Protein AF-A0A9W4PA49-F1 (afdb_monomer)

Structure (mmCIF, N/CA/C/O backbone):
data_AF-A0A9W4PA49-F1
#
_entry.id   AF-A0A9W4PA49-F1
#
loop_
_atom_site.group_PDB
_atom_site.id
_atom_site.type_symbol
_atom_site.label_atom_id
_atom_site.label_alt_id
_atom_site.label_comp_id
_atom_site.label_asym_id
_atom_site.label_entity_id
_atom_site.label_seq_id
_atom_site.pdbx_PDB_ins_code
_atom_site.Cartn_x
_atom_site.Cartn_y
_atom_site.Cartn_z
_atom_site.occupancy
_atom_site.B_iso_or_equiv
_atom_site.auth_seq_id
_atom_site.auth_comp_id
_atom_site.auth_asym_id
_atom_site.auth_atom_id
_atom_site.pdbx_PDB_model_num
ATOM 1 N N . MET A 1 1 ? 25.605 28.074 -8.871 1.00 44.09 1 MET A N 1
ATOM 2 C CA . MET A 1 1 ? 25.094 26.692 -8.753 1.00 44.09 1 MET A CA 1
ATOM 3 C C . MET A 1 1 ? 24.874 26.352 -7.282 1.00 44.09 1 MET A C 1
ATOM 5 O O . MET A 1 1 ? 25.859 26.112 -6.602 1.00 44.09 1 MET A O 1
ATOM 9 N N . PRO A 1 2 ? 23.628 26.338 -6.778 1.00 39.06 2 PRO A N 1
ATOM 10 C CA . PRO A 1 2 ? 23.307 25.872 -5.423 1.00 39.06 2 PRO A CA 1
ATOM 11 C C . PRO A 1 2 ? 22.966 24.370 -5.367 1.00 39.06 2 PRO A C 1
ATOM 13 O O . PRO A 1 2 ? 22.643 23.861 -4.303 1.00 39.06 2 PRO A O 1
ATOM 16 N N . PHE A 1 3 ? 23.014 23.652 -6.501 1.00 43.47 3 PHE A N 1
ATOM 17 C CA . PHE A 1 3 ? 22.445 22.304 -6.613 1.00 43.47 3 PHE A CA 1
ATOM 18 C C . PHE A 1 3 ? 23.311 21.143 -6.102 1.00 43.47 3 PHE A C 1
ATOM 20 O O . PHE A 1 3 ? 22.853 20.005 -6.070 1.00 43.47 3 PHE A O 1
ATOM 27 N N . GLN A 1 4 ? 24.545 21.417 -5.677 1.00 37.66 4 GLN A N 1
ATOM 28 C CA . GLN A 1 4 ? 25.493 20.396 -5.217 1.00 37.66 4 GLN A CA 1
ATOM 29 C C . GLN A 1 4 ? 25.480 20.151 -3.701 1.00 37.66 4 GLN A C 1
ATOM 31 O O . GLN A 1 4 ? 26.061 19.168 -3.259 1.00 37.66 4 GLN A O 1
ATOM 36 N N . ALA A 1 5 ? 24.771 20.965 -2.911 1.00 43.97 5 ALA A N 1
ATOM 37 C CA . ALA A 1 5 ? 24.612 20.761 -1.464 1.00 43.97 5 ALA A CA 1
ATOM 38 C C . ALA A 1 5 ? 23.421 19.838 -1.102 1.00 43.97 5 ALA A C 1
ATOM 40 O O . ALA A 1 5 ? 22.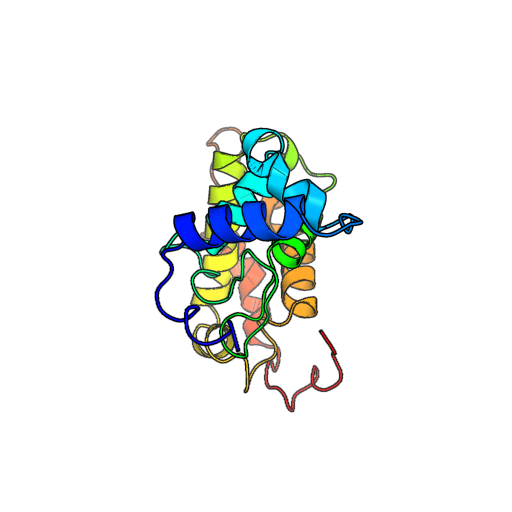971 19.823 0.035 1.00 43.97 5 ALA A O 1
ATOM 41 N N . PHE A 1 6 ? 22.882 19.092 -2.077 1.00 50.69 6 PHE A N 1
ATOM 42 C CA . PHE A 1 6 ? 21.615 18.345 -1.980 1.00 50.69 6 PHE A CA 1
ATOM 43 C C . PHE A 1 6 ? 21.761 16.829 -1.823 1.00 50.69 6 PHE A C 1
ATOM 45 O O . PHE A 1 6 ? 20.790 16.104 -2.015 1.00 50.69 6 PHE A O 1
ATOM 52 N N . HIS A 1 7 ? 22.960 16.334 -1.523 1.00 45.84 7 HIS A N 1
ATOM 53 C CA . HIS A 1 7 ? 23.216 14.893 -1.445 1.00 45.84 7 HIS A CA 1
ATOM 54 C C . HIS A 1 7 ? 23.308 14.326 -0.019 1.00 45.84 7 HIS A C 1
ATOM 56 O O . HIS A 1 7 ? 23.495 13.120 0.107 1.00 45.84 7 HIS A O 1
ATOM 62 N N . CYS A 1 8 ? 23.143 15.152 1.025 1.00 49.94 8 CYS A N 1
ATOM 63 C CA . CYS A 1 8 ? 23.338 14.734 2.423 1.00 49.94 8 CYS A CA 1
ATOM 64 C C . CYS A 1 8 ? 22.327 15.324 3.431 1.00 49.94 8 CYS A C 1
ATOM 66 O O . CYS A 1 8 ? 22.671 15.407 4.604 1.00 49.94 8 CYS A O 1
ATOM 68 N N . LEU A 1 9 ? 21.138 15.774 3.012 1.00 55.25 9 LEU A N 1
ATOM 69 C CA . LEU A 1 9 ? 20.119 16.197 3.986 1.00 55.25 9 LEU A CA 1
ATOM 70 C C . LEU A 1 9 ? 19.445 14.958 4.582 1.00 55.25 9 LEU A C 1
ATOM 72 O O . LEU A 1 9 ? 19.128 14.020 3.847 1.00 55.25 9 LEU A O 1
ATOM 76 N N . ASP A 1 10 ? 19.245 14.954 5.898 1.00 59.62 10 ASP A N 1
ATOM 77 C CA . ASP A 1 10 ? 18.384 13.957 6.535 1.00 59.62 10 ASP A CA 1
ATOM 78 C C . ASP A 1 10 ? 16.898 14.224 6.213 1.00 59.62 10 ASP A C 1
ATOM 80 O O . ASP A 1 10 ? 16.542 15.274 5.678 1.00 59.62 10 ASP A O 1
ATOM 84 N N . GLU A 1 11 ? 16.008 13.264 6.478 1.00 58.53 11 GLU A N 1
ATOM 85 C CA . GLU A 1 11 ? 14.592 13.390 6.096 1.00 58.53 11 GLU A CA 1
ATOM 86 C C . GLU A 1 11 ? 13.898 14.592 6.769 1.00 58.53 11 GLU A C 1
ATOM 88 O O . GLU A 1 11 ? 13.042 15.228 6.152 1.00 58.53 11 GLU A O 1
ATOM 93 N N . ASP A 1 12 ? 14.293 14.963 7.991 1.00 58.38 12 ASP A N 1
ATOM 94 C CA . ASP A 1 12 ? 13.733 16.105 8.723 1.00 58.38 12 ASP A CA 1
ATOM 95 C C . ASP A 1 12 ? 14.286 17.447 8.213 1.00 58.38 12 ASP A C 1
ATOM 97 O O . ASP A 1 12 ? 13.568 18.453 8.159 1.00 58.38 12 ASP A O 1
ATOM 101 N N . GLU A 1 13 ? 15.549 17.476 7.805 1.00 60.59 13 GLU A N 1
ATOM 102 C CA . GLU A 1 13 ? 16.214 18.586 7.138 1.00 60.59 13 GLU A CA 1
ATOM 103 C C . GLU A 1 13 ? 15.677 18.783 5.721 1.00 60.59 13 GLU A C 1
ATOM 105 O O . GLU A 1 13 ? 15.434 19.924 5.332 1.00 60.59 13 GLU A O 1
ATOM 110 N N . GLU A 1 14 ? 15.405 17.709 4.971 1.00 61.75 14 GLU A N 1
ATOM 111 C CA . GLU A 1 14 ? 14.729 17.770 3.669 1.00 61.75 14 GLU A CA 1
ATOM 112 C C . GLU A 1 14 ? 13.351 18.436 3.804 1.00 61.75 14 GLU A C 1
ATOM 114 O O . GLU A 1 14 ? 12.991 19.291 2.988 1.00 61.75 14 GLU A O 1
ATOM 119 N N . ILE A 1 15 ? 12.604 18.101 4.861 1.00 57.78 15 ILE A N 1
ATOM 120 C CA . ILE A 1 15 ? 11.288 18.681 5.160 1.00 57.78 15 ILE A CA 1
ATOM 121 C C . ILE A 1 15 ? 11.412 20.164 5.543 1.00 57.78 15 ILE A C 1
ATOM 123 O O . ILE A 1 15 ? 10.768 21.014 4.927 1.00 57.78 15 ILE A O 1
ATOM 127 N N . LYS A 1 16 ? 12.281 20.509 6.504 1.00 61.28 16 LYS A N 1
ATOM 128 C CA . LYS A 1 16 ? 12.495 21.908 6.931 1.00 61.28 16 LYS A CA 1
ATOM 129 C C . LYS A 1 16 ? 13.016 22.788 5.799 1.00 61.28 16 LYS A C 1
ATOM 131 O O . LYS A 1 16 ? 12.634 23.950 5.669 1.00 61.28 16 LYS A O 1
ATOM 136 N N . PHE A 1 17 ? 13.907 22.256 4.974 1.00 62.19 17 PHE A N 1
ATOM 137 C CA . PHE A 1 17 ? 14.481 22.983 3.853 1.00 62.19 17 PHE A CA 1
ATOM 138 C C . PHE A 1 17 ? 13.435 23.256 2.768 1.00 62.19 17 PHE A C 1
ATOM 140 O O . PHE A 1 17 ? 13.384 24.359 2.214 1.00 62.19 17 PHE A O 1
ATOM 147 N N . PHE A 1 18 ? 12.544 22.295 2.517 1.00 55.91 18 PHE A N 1
ATOM 148 C CA . PHE A 1 18 ? 11.384 22.496 1.656 1.00 55.91 18 PHE A CA 1
ATOM 149 C C . PHE A 1 18 ? 10.457 23.601 2.190 1.00 55.91 18 PHE A C 1
ATOM 151 O O . PHE A 1 18 ? 10.020 24.454 1.414 1.00 55.91 18 PHE A O 1
ATOM 158 N N . ASP A 1 19 ? 10.226 23.661 3.503 1.00 52.06 19 ASP A N 1
ATOM 159 C CA . ASP A 1 19 ? 9.442 24.732 4.135 1.00 52.06 19 ASP A CA 1
ATOM 160 C C . ASP A 1 19 ? 10.096 26.120 3.965 1.00 52.06 19 ASP A C 1
ATOM 162 O O . ASP A 1 19 ? 9.419 27.107 3.653 1.00 52.06 19 ASP A O 1
ATOM 166 N N . ILE A 1 20 ? 11.424 26.210 4.100 1.00 56.47 20 ILE A N 1
ATOM 167 C CA . ILE A 1 20 ? 12.189 27.464 3.959 1.00 56.47 20 ILE A CA 1
ATOM 168 C C . ILE A 1 20 ? 12.202 27.977 2.511 1.00 56.47 20 ILE A C 1
ATOM 170 O O . ILE A 1 20 ? 12.106 29.186 2.282 1.00 56.47 20 ILE A O 1
ATOM 174 N N . ILE A 1 21 ? 12.324 27.089 1.519 1.00 53.81 21 ILE A N 1
ATOM 175 C CA . ILE A 1 21 ? 12.297 27.484 0.101 1.00 53.81 21 ILE A CA 1
ATOM 176 C C . ILE A 1 21 ? 10.902 27.978 -0.297 1.00 53.81 21 ILE A C 1
ATOM 178 O O . ILE A 1 21 ? 10.773 29.004 -0.969 1.00 53.81 21 ILE A O 1
ATOM 182 N N . ASN A 1 22 ? 9.852 27.280 0.136 1.00 50.81 22 ASN A N 1
ATOM 183 C CA . ASN A 1 22 ? 8.489 27.529 -0.335 1.00 50.81 22 ASN A CA 1
ATOM 184 C C . ASN A 1 22 ? 7.775 28.684 0.380 1.00 50.81 22 ASN A C 1
ATOM 186 O O . ASN A 1 22 ? 6.824 29.235 -0.163 1.00 50.81 22 ASN A O 1
ATOM 190 N N . THR A 1 23 ? 8.243 29.109 1.555 1.00 51.62 23 THR A N 1
ATOM 191 C CA . THR A 1 23 ? 7.766 30.345 2.208 1.00 51.62 23 THR A CA 1
ATOM 192 C C . THR A 1 23 ? 8.277 31.618 1.525 1.00 51.62 23 THR A C 1
ATOM 194 O O . THR A 1 23 ? 7.683 32.682 1.695 1.00 51.62 23 THR A O 1
ATOM 197 N N . LYS A 1 24 ? 9.348 31.529 0.720 1.00 52.94 24 LYS A N 1
ATOM 198 C CA . LYS A 1 24 ? 9.954 32.671 0.010 1.00 52.94 24 LYS A CA 1
ATOM 199 C C . LYS A 1 24 ? 9.563 32.783 -1.470 1.00 52.94 24 LYS A C 1
ATOM 201 O O . LYS A 1 24 ? 9.767 33.844 -2.055 1.00 52.94 24 LYS A O 1
ATOM 206 N N . ALA A 1 25 ? 9.000 31.738 -2.078 1.00 47.44 25 ALA A N 1
ATOM 207 C CA . ALA A 1 25 ? 8.561 31.735 -3.476 1.00 47.44 25 ALA A CA 1
ATOM 208 C C . ALA A 1 25 ? 7.027 31.868 -3.573 1.00 47.44 25 ALA A C 1
ATOM 210 O O . ALA A 1 25 ? 6.290 31.123 -2.937 1.00 47.44 25 ALA A O 1
ATOM 211 N N . GLN A 1 26 ? 6.531 32.839 -4.346 1.00 44.03 26 GLN A N 1
ATOM 212 C CA . GLN A 1 26 ? 5.096 33.109 -4.509 1.00 44.03 26 GLN A CA 1
ATOM 213 C C . GLN A 1 26 ? 4.303 31.894 -5.030 1.00 44.03 26 GLN A C 1
ATOM 215 O O . GLN A 1 26 ? 4.705 31.254 -5.997 1.00 44.03 26 GLN A O 1
ATOM 220 N N . GLY A 1 27 ? 3.112 31.681 -4.453 1.00 47.06 27 GLY A N 1
ATOM 221 C CA . GLY A 1 27 ? 2.033 30.866 -5.026 1.00 47.06 27 GLY A CA 1
ATOM 222 C C . GLY A 1 27 ? 2.121 29.372 -4.712 1.00 47.06 27 GLY A C 1
ATOM 223 O O . GLY A 1 27 ? 2.601 28.579 -5.515 1.00 47.06 27 GLY A O 1
ATOM 224 N N . ILE A 1 28 ? 1.593 28.967 -3.556 1.00 43.88 28 ILE A N 1
ATOM 225 C CA . ILE A 1 28 ? 1.502 27.558 -3.157 1.00 43.88 28 ILE A CA 1
ATOM 226 C C . ILE A 1 28 ? 0.536 26.817 -4.100 1.00 43.88 28 ILE A C 1
ATOM 228 O O . ILE A 1 28 ? -0.658 27.113 -4.137 1.00 43.88 28 ILE A O 1
ATOM 232 N N . GLY A 1 29 ? 1.031 25.814 -4.832 1.00 46.34 29 GLY A N 1
ATOM 233 C CA . GLY A 1 29 ? 0.177 24.850 -5.532 1.00 46.34 29 GLY A CA 1
ATOM 234 C C . GLY A 1 29 ? -0.643 24.023 -4.533 1.00 46.34 29 GLY A C 1
ATOM 235 O O . GLY A 1 29 ? -0.144 23.631 -3.481 1.00 46.34 29 GLY A O 1
ATOM 236 N N . THR A 1 30 ? -1.907 23.734 -4.838 1.00 47.84 30 THR A N 1
ATOM 237 C CA . THR A 1 30 ? -2.875 23.106 -3.912 1.00 47.84 30 THR A CA 1
ATOM 238 C C . THR A 1 30 ? -2.406 21.787 -3.279 1.00 47.84 30 THR A C 1
ATOM 240 O O . THR A 1 30 ? -2.757 21.519 -2.130 1.00 47.84 30 THR A O 1
ATOM 243 N N . SER A 1 31 ? -1.557 21.005 -3.955 1.00 45.84 31 SER A N 1
ATOM 244 C CA . SER A 1 31 ? -0.914 19.800 -3.404 1.00 45.84 31 SER A CA 1
ATOM 245 C C . SER A 1 31 ? 0.092 20.110 -2.288 1.00 45.84 31 SER A C 1
ATOM 247 O O . SER A 1 31 ? 0.140 19.412 -1.282 1.00 45.84 31 SER A O 1
ATOM 249 N N . LEU A 1 32 ? 0.853 21.197 -2.432 1.00 49.28 32 LEU A N 1
ATOM 250 C CA . LEU A 1 32 ? 1.904 21.646 -1.511 1.00 49.28 32 LEU A CA 1
ATOM 251 C C . LEU A 1 32 ? 1.322 22.128 -0.168 1.00 49.28 32 LEU A C 1
ATOM 253 O O . LEU A 1 32 ? 1.878 21.864 0.893 1.00 49.28 32 LEU A O 1
ATOM 257 N N . SER A 1 33 ? 0.159 22.792 -0.213 1.00 49.06 33 SER A N 1
ATOM 258 C CA . SER A 1 33 ? -0.516 23.353 0.971 1.00 49.06 33 SER A CA 1
ATOM 259 C C . SER A 1 33 ? -1.015 22.300 1.969 1.00 49.06 33 SER A C 1
ATOM 261 O O . SER A 1 33 ? -1.187 22.601 3.150 1.00 49.06 33 SER A O 1
ATOM 263 N N . ARG A 1 34 ? -1.258 21.063 1.510 1.00 50.97 34 ARG A N 1
ATOM 264 C CA . ARG A 1 34 ? -1.748 19.966 2.360 1.00 50.97 34 ARG A CA 1
ATOM 265 C C . ARG A 1 34 ? -0.630 19.323 3.178 1.00 50.97 34 ARG A C 1
ATOM 267 O O . ARG A 1 34 ? -0.882 18.898 4.299 1.00 50.97 34 ARG A O 1
ATOM 274 N N . PHE A 1 35 ? 0.607 19.330 2.682 1.00 54.06 35 PHE A N 1
ATOM 275 C CA . PHE A 1 35 ? 1.751 18.759 3.406 1.00 54.06 35 PHE A CA 1
ATOM 276 C C . PHE A 1 35 ? 2.164 19.599 4.617 1.00 54.06 35 PHE A C 1
ATOM 278 O O . PHE A 1 35 ? 2.469 19.039 5.668 1.00 54.06 35 PHE A O 1
ATOM 285 N N . LEU A 1 36 ? 2.000 20.923 4.531 1.00 51.03 36 LEU A N 1
ATOM 286 C CA . LEU A 1 36 ? 2.124 21.852 5.665 1.00 51.03 36 LEU A CA 1
ATOM 287 C C . LEU A 1 36 ? 1.091 21.591 6.780 1.00 51.03 36 LEU A C 1
ATOM 289 O O . LEU A 1 36 ? 1.221 22.103 7.886 1.00 51.03 36 LEU A O 1
ATOM 293 N N . LYS A 1 37 ? 0.054 20.792 6.500 1.00 55.78 37 LYS A N 1
ATOM 294 C CA . LYS A 1 37 ? -1.051 20.466 7.407 1.00 55.78 37 LYS A CA 1
ATOM 295 C C . LYS A 1 37 ? -1.000 19.036 7.947 1.00 55.78 37 LYS A C 1
ATOM 297 O O . LYS A 1 37 ? -1.993 18.601 8.527 1.00 55.78 37 LYS A O 1
ATOM 302 N N . ARG A 1 38 ? 0.117 18.305 7.812 1.00 59.44 38 ARG A N 1
ATOM 303 C CA . ARG A 1 38 ? 0.240 16.889 8.237 1.00 59.44 38 ARG A CA 1
ATOM 304 C C . ARG A 1 38 ? -0.134 16.622 9.699 1.00 59.44 38 ARG A C 1
ATOM 306 O O . ARG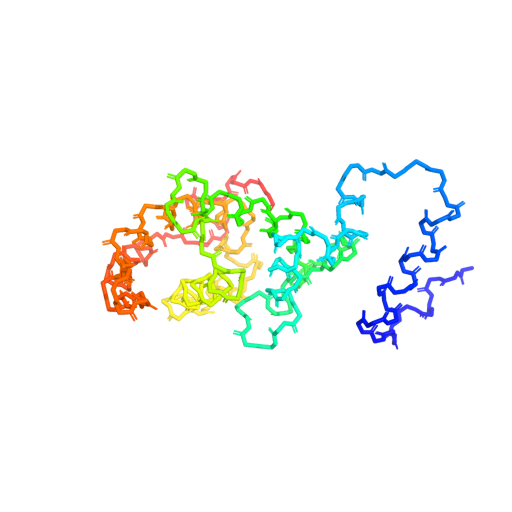 A 1 38 ? -0.574 15.527 10.019 1.00 59.44 38 ARG A O 1
ATOM 313 N N . GLU A 1 39 ? 0.022 17.609 10.576 1.00 60.47 39 GLU A N 1
ATOM 314 C CA . GLU A 1 39 ? -0.389 17.490 11.981 1.00 60.47 39 GLU A CA 1
ATOM 315 C C . GLU A 1 39 ? -1.899 17.681 12.178 1.00 60.47 39 GLU A C 1
ATOM 317 O O . GLU A 1 39 ? -2.467 17.187 13.146 1.00 60.47 39 GLU A O 1
ATOM 322 N N . SER A 1 40 ? -2.561 18.352 11.234 1.00 67.94 40 SER A N 1
ATOM 323 C CA . SER A 1 40 ? -3.996 18.654 11.270 1.00 67.94 40 SER A CA 1
ATOM 324 C C . SER A 1 40 ? -4.862 17.741 10.391 1.00 67.94 40 SER A C 1
ATOM 326 O O . SER A 1 40 ? -6.075 17.718 10.571 1.00 67.94 40 SER A O 1
ATOM 328 N N . ASP A 1 41 ? -4.271 16.994 9.450 1.00 84.75 41 ASP A N 1
ATOM 329 C CA . ASP A 1 41 ? -4.985 16.083 8.547 1.00 84.75 41 ASP A CA 1
ATOM 330 C C . ASP A 1 41 ? -4.490 14.637 8.684 1.00 84.75 41 ASP A C 1
ATOM 332 O O . ASP A 1 41 ? -3.353 14.304 8.340 1.00 84.75 41 ASP A O 1
ATOM 336 N N . ASN A 1 42 ? -5.388 13.759 9.137 1.00 89.81 42 ASN A N 1
ATOM 337 C CA . ASN A 1 42 ? -5.095 12.351 9.392 1.00 89.81 42 ASN A CA 1
ATOM 338 C C . ASN A 1 42 ? -4.603 11.615 8.139 1.00 89.81 42 ASN A C 1
ATOM 340 O O . ASN A 1 42 ? -3.689 10.799 8.238 1.00 89.81 42 ASN A O 1
ATOM 344 N N . LEU A 1 43 ? -5.169 11.899 6.961 1.00 89.94 43 LEU A N 1
ATOM 345 C CA . LEU A 1 43 ? -4.758 11.237 5.720 1.00 89.94 43 LEU A CA 1
ATOM 346 C C . LEU A 1 43 ? -3.357 11.662 5.280 1.00 89.94 43 LEU A C 1
ATOM 348 O O . LEU A 1 43 ? -2.561 10.815 4.880 1.00 89.94 43 LEU A O 1
ATOM 352 N N . SER A 1 44 ? -3.031 12.949 5.399 1.00 88.00 44 SER A N 1
ATOM 353 C CA . SER A 1 44 ? -1.675 13.450 5.151 1.00 88.00 44 SER A CA 1
ATOM 354 C C . SER A 1 44 ? -0.654 12.837 6.114 1.00 88.00 44 SER A C 1
ATOM 356 O O . SER A 1 44 ? 0.452 12.487 5.693 1.00 88.00 44 SER A O 1
ATOM 358 N N . TRP A 1 45 ? -1.029 12.632 7.38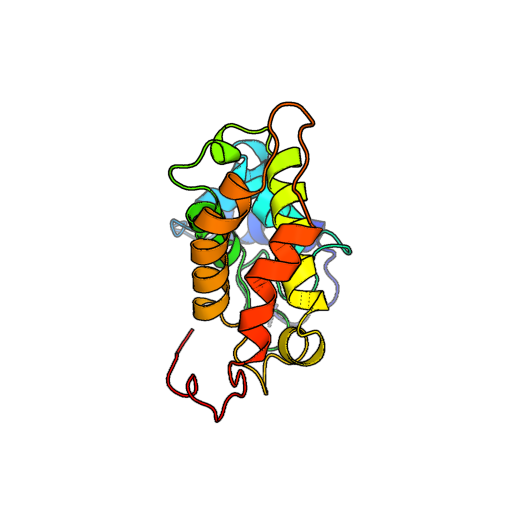2 1.00 90.88 45 TRP A N 1
ATOM 359 C CA . TRP A 1 45 ? -0.185 11.923 8.344 1.00 90.88 45 TRP A CA 1
ATOM 360 C C . TRP A 1 45 ? 0.058 10.467 7.924 1.00 90.88 45 TRP A C 1
ATOM 362 O O . TRP A 1 45 ? 1.212 10.054 7.815 1.00 90.88 45 TRP A O 1
ATOM 372 N N . ILE A 1 46 ? -1.000 9.711 7.602 1.00 94.25 46 ILE A N 1
ATOM 373 C CA . ILE A 1 46 ? -0.889 8.310 7.150 1.00 94.25 46 ILE A CA 1
ATOM 374 C C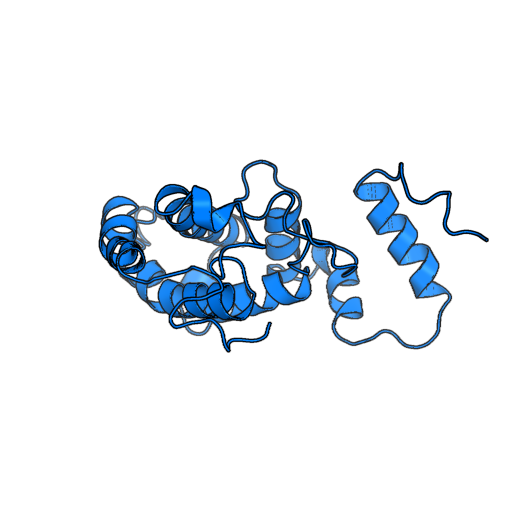 . ILE A 1 46 ? -0.025 8.219 5.888 1.00 94.25 46 ILE A C 1
ATOM 376 O O . ILE A 1 46 ? 0.865 7.376 5.808 1.00 94.25 46 ILE A O 1
ATOM 380 N N . ALA A 1 47 ? -0.252 9.105 4.914 1.00 92.00 47 ALA A N 1
ATOM 381 C CA . ALA A 1 47 ? 0.517 9.137 3.677 1.00 92.00 47 ALA A CA 1
ATOM 382 C C . ALA A 1 47 ? 2.014 9.353 3.938 1.00 92.00 47 ALA A C 1
ATOM 384 O O . ALA A 1 47 ? 2.849 8.723 3.293 1.00 92.00 47 ALA A O 1
ATOM 385 N N . THR A 1 48 ? 2.343 10.213 4.906 1.00 89.69 48 THR A N 1
ATOM 386 C CA . THR A 1 48 ? 3.728 10.477 5.310 1.00 89.69 48 THR A CA 1
ATOM 387 C C . THR A 1 48 ? 4.346 9.228 5.929 1.00 89.69 48 THR A C 1
ATOM 389 O O . THR A 1 48 ? 5.411 8.806 5.488 1.00 89.69 48 THR A O 1
ATOM 392 N N . GLN A 1 49 ? 3.650 8.588 6.877 1.00 92.94 49 GLN A N 1
ATOM 393 C CA . GLN A 1 49 ? 4.116 7.354 7.523 1.00 92.94 49 GLN A CA 1
ATOM 394 C C . GLN A 1 49 ? 4.375 6.234 6.511 1.00 92.94 49 GLN A C 1
ATOM 396 O O . GLN A 1 49 ? 5.400 5.568 6.579 1.00 92.94 49 GLN A O 1
ATOM 401 N N . LEU A 1 50 ? 3.509 6.079 5.506 1.00 94.06 50 LEU A N 1
ATOM 402 C CA . LEU A 1 50 ? 3.718 5.102 4.437 1.00 94.06 50 LEU A CA 1
ATOM 403 C C . LEU A 1 50 ? 4.984 5.363 3.607 1.00 94.06 50 LEU A C 1
ATOM 405 O O . LEU A 1 50 ? 5.481 4.430 2.989 1.00 94.06 50 LEU A O 1
ATOM 409 N N . ILE A 1 51 ? 5.506 6.587 3.543 1.00 90.62 51 ILE A N 1
ATOM 410 C CA . ILE A 1 51 ? 6.741 6.877 2.802 1.00 90.62 51 ILE A CA 1
ATOM 411 C C . ILE A 1 51 ? 7.984 6.684 3.677 1.00 90.62 51 ILE A C 1
ATOM 413 O O . ILE A 1 51 ? 8.985 6.181 3.166 1.00 90.62 51 ILE A O 1
ATOM 417 N N . ILE A 1 52 ? 7.919 7.069 4.956 1.00 87.38 52 ILE A N 1
ATOM 418 C CA . ILE A 1 52 ? 9.094 7.128 5.843 1.00 87.38 52 ILE A CA 1
ATOM 419 C C . ILE A 1 52 ? 9.310 5.864 6.687 1.00 87.38 52 ILE A C 1
ATOM 421 O O . ILE A 1 52 ? 10.432 5.608 7.104 1.00 87.38 52 ILE A O 1
ATOM 425 N N . ASP A 1 53 ? 8.273 5.062 6.955 1.00 89.81 53 ASP A N 1
ATOM 426 C CA . ASP A 1 53 ? 8.408 3.851 7.778 1.00 89.81 53 ASP A CA 1
ATOM 427 C C . ASP A 1 53 ? 9.182 2.763 7.012 1.00 89.81 53 ASP A C 1
ATOM 429 O O . ASP A 1 53 ? 8.689 2.314 5.973 1.00 89.81 53 ASP A O 1
ATOM 433 N N . PRO A 1 54 ? 10.328 2.265 7.523 1.00 89.56 54 PRO A N 1
ATOM 434 C CA . PRO A 1 54 ? 11.097 1.187 6.900 1.00 89.56 54 PRO A CA 1
ATOM 435 C C . PRO A 1 54 ? 10.316 -0.101 6.624 1.00 89.56 54 PRO A C 1
ATOM 437 O O . PRO A 1 54 ? 10.657 -0.857 5.712 1.00 89.56 54 PRO A O 1
ATOM 440 N N . ASN A 1 55 ? 9.255 -0.357 7.393 1.00 89.25 55 ASN A N 1
ATOM 441 C CA . ASN A 1 55 ? 8.393 -1.527 7.233 1.00 89.25 55 ASN A CA 1
ATOM 442 C C . ASN A 1 55 ? 7.315 -1.332 6.157 1.00 89.25 55 ASN A C 1
ATOM 444 O O . ASN A 1 55 ? 6.589 -2.272 5.813 1.00 89.25 55 ASN A O 1
ATOM 448 N N . SER A 1 56 ? 7.189 -0.120 5.617 1.00 94.19 56 SER A N 1
ATOM 449 C CA . SER A 1 56 ? 6.244 0.170 4.553 1.00 94.19 56 SER A CA 1
ATOM 450 C C . SER A 1 56 ? 6.691 -0.448 3.228 1.00 94.19 56 SER A C 1
ATOM 452 O O . SER A 1 56 ? 7.852 -0.322 2.828 1.00 94.19 56 SER A O 1
ATOM 454 N N . PRO A 1 57 ? 5.770 -1.037 2.443 1.00 94.00 57 PRO A N 1
ATOM 455 C CA . PRO A 1 57 ? 6.084 -1.494 1.093 1.00 94.00 57 PRO A CA 1
ATOM 456 C C . PRO A 1 57 ? 6.413 -0.332 0.135 1.00 94.00 57 PRO A C 1
ATOM 458 O O . PRO A 1 57 ? 6.912 -0.575 -0.967 1.00 94.00 57 PRO A O 1
ATOM 461 N N . LEU A 1 58 ? 6.152 0.915 0.546 1.00 93.12 58 LEU A N 1
ATOM 462 C CA . LEU A 1 58 ? 6.469 2.139 -0.194 1.00 93.12 58 LEU A CA 1
ATOM 463 C C . LEU A 1 58 ? 7.747 2.839 0.297 1.00 93.12 58 LEU A C 1
ATOM 465 O O . LEU A 1 58 ? 8.174 3.808 -0.341 1.00 93.12 58 LEU A O 1
ATOM 469 N N . TYR A 1 59 ? 8.383 2.329 1.360 1.00 89.31 59 TYR A N 1
ATOM 470 C CA . TYR A 1 59 ? 9.693 2.791 1.812 1.00 89.31 59 TYR A CA 1
ATOM 471 C C . TYR A 1 59 ? 10.695 2.698 0.656 1.00 89.31 59 TYR A C 1
ATOM 473 O O . TYR A 1 59 ? 10.773 1.676 -0.029 1.00 89.31 59 TYR A O 1
ATOM 481 N N . ASN A 1 60 ? 11.412 3.787 0.381 1.00 86.06 60 ASN A N 1
ATOM 482 C CA . ASN A 1 60 ? 12.314 3.972 -0.771 1.00 86.06 60 ASN A CA 1
ATOM 483 C C . ASN A 1 60 ? 11.676 4.087 -2.168 1.00 86.06 60 ASN A C 1
ATOM 485 O O . ASN A 1 60 ? 12.401 4.326 -3.130 1.00 86.06 60 ASN A O 1
ATOM 489 N N . LYS A 1 61 ? 10.348 3.990 -2.303 1.00 89.00 61 LYS A N 1
ATOM 490 C CA . LYS A 1 61 ? 9.623 4.283 -3.561 1.00 89.00 61 LYS A CA 1
ATOM 491 C C . LYS A 1 61 ? 8.924 5.643 -3.532 1.00 89.00 61 LYS A C 1
ATOM 493 O O . LYS A 1 61 ? 8.610 6.212 -4.581 1.00 89.00 61 LYS A O 1
ATOM 498 N N . GLY A 1 62 ? 8.678 6.152 -2.327 1.00 84.50 62 GLY A N 1
ATOM 499 C CA . GLY A 1 62 ? 8.057 7.441 -2.063 1.00 84.50 62 GLY A CA 1
ATOM 500 C C . GLY A 1 62 ? 9.022 8.632 -2.120 1.00 84.50 62 GLY A C 1
ATOM 501 O O . GLY A 1 62 ? 10.205 8.512 -1.811 1.00 84.50 62 GLY A O 1
ATOM 502 N N . THR A 1 63 ? 8.503 9.808 -2.467 1.00 80.31 63 THR A N 1
ATOM 503 C CA . THR A 1 63 ? 9.156 11.111 -2.273 1.00 80.31 63 THR A CA 1
ATOM 504 C C . THR A 1 63 ? 8.210 12.070 -1.552 1.00 80.31 63 THR A C 1
ATOM 506 O O . THR A 1 63 ? 7.047 12.223 -1.944 1.00 80.31 63 THR A O 1
ATOM 509 N N . LEU A 1 64 ? 8.721 12.736 -0.513 1.00 72.62 64 LEU A N 1
ATOM 510 C CA . LEU A 1 64 ? 7.977 13.728 0.268 1.00 72.62 64 LEU A CA 1
ATOM 511 C C . LEU A 1 64 ? 7.840 15.062 -0.483 1.00 72.62 64 LEU A C 1
ATOM 513 O O . LEU A 1 64 ? 6.763 15.647 -0.514 1.00 72.62 64 LEU A O 1
ATOM 517 N N . ILE A 1 65 ? 8.899 15.497 -1.170 1.00 66.69 65 ILE A N 1
ATOM 518 C CA . ILE A 1 65 ? 8.973 16.802 -1.856 1.00 66.69 65 ILE A CA 1
ATOM 519 C C . ILE A 1 65 ? 8.489 16.768 -3.316 1.00 66.69 65 ILE A C 1
ATOM 521 O O . ILE A 1 65 ? 8.561 17.763 -4.034 1.00 66.69 65 ILE A O 1
ATOM 525 N N . GLY A 1 66 ? 8.038 15.605 -3.798 1.00 65.06 66 GLY A N 1
ATOM 526 C CA . GLY A 1 66 ? 7.512 15.437 -5.157 1.00 65.06 66 GLY A CA 1
ATOM 527 C C . GLY A 1 66 ? 8.570 15.306 -6.260 1.00 65.06 66 GLY A C 1
ATOM 528 O O . GLY A 1 66 ? 8.205 15.104 -7.421 1.00 65.06 66 GLY A O 1
ATOM 529 N N . LYS A 1 67 ? 9.870 15.362 -5.934 1.00 71.81 67 LYS A N 1
ATOM 530 C CA . LYS A 1 67 ? 10.955 15.126 -6.900 1.00 71.81 67 LYS A CA 1
ATOM 531 C C . LYS A 1 67 ? 11.019 13.639 -7.245 1.00 71.81 67 LYS A C 1
ATOM 533 O O . LYS A 1 67 ? 11.600 12.844 -6.508 1.00 71.81 67 LYS A O 1
ATOM 538 N N . ARG A 1 68 ? 10.417 13.271 -8.378 1.00 73.00 68 ARG A N 1
ATOM 539 C CA . ARG A 1 68 ? 10.402 11.887 -8.865 1.00 73.00 68 ARG A CA 1
ATOM 540 C C . ARG A 1 68 ? 11.781 11.499 -9.400 1.00 73.00 68 ARG A C 1
ATOM 542 O O . ARG A 1 68 ? 12.341 12.192 -10.248 1.00 73.00 68 ARG A O 1
ATOM 549 N N . THR A 1 69 ? 12.300 10.366 -8.947 1.00 76.69 69 THR A N 1
ATOM 550 C CA . THR A 1 69 ? 13.425 9.667 -9.586 1.00 76.69 69 THR A CA 1
ATOM 551 C C . THR A 1 69 ? 12.947 8.311 -10.102 1.00 76.69 69 THR A C 1
ATOM 553 O O . THR A 1 69 ? 11.792 7.936 -9.903 1.00 76.69 69 THR A O 1
ATOM 556 N N . LYS A 1 70 ? 13.819 7.565 -10.793 1.00 72.62 70 LYS A N 1
ATOM 557 C CA . LYS A 1 70 ? 13.497 6.192 -11.224 1.00 72.62 70 LYS A CA 1
ATOM 558 C C . LYS A 1 70 ? 13.253 5.245 -10.041 1.00 72.62 70 LYS A C 1
ATOM 560 O O . LYS A 1 70 ? 12.576 4.244 -10.220 1.00 72.62 70 LYS A O 1
ATOM 565 N N . GLU A 1 71 ? 13.825 5.555 -8.882 1.00 78.81 71 GLU A N 1
ATOM 566 C CA . GLU A 1 71 ? 13.709 4.764 -7.652 1.00 78.81 71 GLU A CA 1
ATOM 567 C C . GLU A 1 71 ? 12.574 5.287 -6.765 1.00 78.81 71 GLU A C 1
ATOM 569 O O . GLU A 1 71 ? 11.758 4.504 -6.292 1.00 78.81 71 GLU A O 1
ATOM 5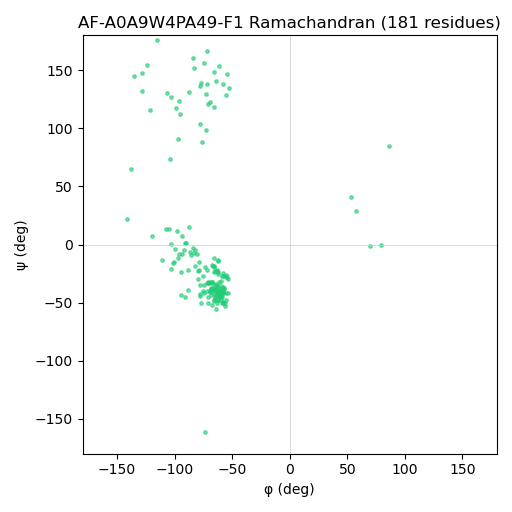74 N N . LYS A 1 72 ? 12.476 6.616 -6.617 1.00 83.19 72 LYS A N 1
ATOM 575 C CA . LYS A 1 72 ? 11.441 7.315 -5.846 1.00 83.19 72 LYS A CA 1
ATOM 576 C C . LYS A 1 72 ? 10.411 7.949 -6.783 1.00 83.19 72 LYS A C 1
ATOM 578 O O . LYS A 1 72 ? 10.425 9.159 -7.013 1.00 83.19 72 LYS A O 1
ATOM 583 N N . HIS A 1 73 ? 9.546 7.141 -7.391 1.00 86.69 73 HIS A N 1
ATOM 584 C CA . HIS A 1 73 ? 8.577 7.588 -8.405 1.00 86.69 73 HIS A CA 1
ATOM 585 C C . HIS A 1 73 ? 7.176 7.883 -7.854 1.00 86.69 73 HIS A C 1
ATOM 587 O O . HIS A 1 73 ? 6.343 8.414 -8.596 1.00 86.69 73 HIS A O 1
ATOM 593 N N . ILE A 1 74 ? 6.895 7.561 -6.591 1.00 89.62 74 ILE A N 1
ATOM 594 C CA . ILE A 1 74 ? 5.588 7.756 -5.952 1.00 89.62 74 ILE A CA 1
ATOM 595 C C . ILE A 1 74 ? 5.636 9.040 -5.125 1.00 89.62 74 ILE A C 1
ATOM 597 O O . ILE A 1 74 ? 6.411 9.151 -4.187 1.00 89.62 74 ILE A O 1
ATOM 601 N N . THR A 1 75 ? 4.822 10.039 -5.453 1.00 87.81 75 THR A N 1
ATOM 602 C CA . THR A 1 75 ? 4.775 11.279 -4.664 1.00 87.81 75 THR A CA 1
ATOM 603 C C . THR A 1 75 ? 3.851 11.133 -3.459 1.00 87.81 75 THR A C 1
ATOM 605 O O . THR A 1 75 ? 2.943 10.305 -3.451 1.00 87.81 75 THR A O 1
ATOM 608 N N . LEU A 1 76 ? 4.002 11.990 -2.456 1.00 84.06 76 LEU A N 1
ATOM 609 C CA . LEU A 1 76 ? 3.078 12.020 -1.323 1.00 84.06 76 LEU A CA 1
ATOM 610 C C . LEU A 1 76 ? 1.620 12.320 -1.746 1.00 84.06 76 LEU A C 1
ATOM 612 O O . LEU A 1 76 ? 0.682 11.760 -1.184 1.00 84.06 76 LEU A O 1
ATOM 616 N N . GLN A 1 77 ? 1.415 13.100 -2.817 1.00 84.38 77 GLN A N 1
ATOM 617 C CA . GLN A 1 77 ? 0.087 13.329 -3.409 1.00 84.38 77 GLN A CA 1
ATOM 618 C C . GLN A 1 77 ? -0.505 12.045 -4.005 1.00 84.38 77 GLN A C 1
ATOM 620 O O . GLN A 1 77 ? -1.705 11.803 -3.883 1.00 84.38 77 GLN A O 1
ATOM 625 N N . ASN A 1 78 ? 0.330 11.216 -4.637 1.00 90.44 78 ASN A N 1
ATOM 626 C CA . ASN A 1 78 ? -0.082 9.911 -5.142 1.00 90.44 78 ASN A CA 1
ATOM 627 C C . ASN A 1 78 ? -0.556 9.014 -3.995 1.00 90.44 78 ASN A C 1
ATOM 629 O O . ASN A 1 78 ? -1.611 8.393 -4.106 1.00 90.44 78 ASN A O 1
ATOM 633 N N . VAL A 1 79 ? 0.198 8.998 -2.889 1.00 92.56 79 VAL A N 1
ATOM 634 C CA . VAL A 1 79 ? -0.147 8.224 -1.689 1.00 92.56 79 VAL A CA 1
ATOM 635 C C . VAL A 1 79 ? -1.463 8.687 -1.085 1.00 92.56 79 VAL A C 1
ATOM 637 O O . VAL A 1 79 ? -2.355 7.878 -0.846 1.00 92.56 79 VAL A O 1
ATOM 640 N N . TYR A 1 80 ? -1.623 9.997 -0.921 1.00 91.56 80 TYR A N 1
ATOM 641 C CA . TYR A 1 80 ? -2.867 10.592 -0.449 1.00 91.56 80 TYR A CA 1
ATOM 642 C C . TYR A 1 80 ? -4.066 10.189 -1.320 1.00 91.56 80 TYR A C 1
ATOM 644 O O . TYR A 1 80 ? -5.108 9.783 -0.808 1.00 91.56 80 TYR A O 1
ATOM 652 N N . ASN A 1 81 ? -3.921 10.282 -2.644 1.00 91.44 81 ASN A N 1
ATOM 653 C CA . ASN A 1 81 ? -5.005 9.981 -3.572 1.00 91.44 81 ASN A CA 1
ATOM 654 C C . ASN A 1 81 ? -5.414 8.508 -3.514 1.00 91.44 81 ASN A C 1
ATOM 656 O O . ASN A 1 81 ? -6.609 8.222 -3.455 1.00 91.44 81 ASN A O 1
ATOM 660 N N . PHE A 1 82 ? -4.459 7.572 -3.499 1.00 93.88 82 PHE A N 1
ATOM 661 C CA . PHE A 1 82 ? -4.832 6.163 -3.399 1.00 93.88 82 PHE A CA 1
ATOM 662 C C . PHE A 1 82 ? -5.388 5.834 -2.007 1.00 93.88 82 PHE A C 1
ATOM 664 O O . PHE A 1 82 ? -6.291 5.014 -1.913 1.00 93.88 82 PHE A O 1
ATOM 671 N N . LEU A 1 83 ? -4.919 6.474 -0.928 1.00 95.62 83 LEU A N 1
ATOM 672 C CA . LEU A 1 83 ? -5.508 6.305 0.407 1.00 95.62 83 LEU A CA 1
ATOM 673 C C . LEU A 1 83 ? -6.969 6.745 0.430 1.00 95.62 83 LEU A C 1
ATOM 675 O O . LEU A 1 83 ? -7.813 6.033 0.968 1.00 95.62 83 LEU A O 1
ATOM 679 N N . LEU A 1 84 ? -7.274 7.885 -0.195 1.00 95.38 84 LEU A N 1
ATOM 680 C CA . LEU A 1 84 ? -8.647 8.353 -0.349 1.00 95.38 84 LEU A CA 1
ATOM 681 C C . LEU A 1 84 ? -9.489 7.309 -1.092 1.00 95.38 84 LEU A C 1
ATOM 683 O O . LEU A 1 84 ? -10.543 6.923 -0.597 1.00 95.38 84 LEU A O 1
ATOM 687 N N . LEU A 1 85 ? -9.002 6.798 -2.228 1.00 97.31 85 LEU A N 1
ATOM 688 C CA . LEU A 1 85 ? -9.677 5.734 -2.984 1.00 97.31 85 LEU A CA 1
ATOM 689 C C . LEU A 1 85 ? -9.854 4.447 -2.166 1.00 97.31 85 LEU A C 1
ATOM 691 O O . LEU A 1 85 ? -10.866 3.771 -2.314 1.00 97.31 85 LEU A O 1
ATOM 695 N N . LEU A 1 86 ? -8.893 4.113 -1.303 1.00 97.19 86 LEU A N 1
ATOM 696 C CA . LEU A 1 86 ? -8.907 2.899 -0.491 1.00 97.19 86 LEU A CA 1
ATOM 697 C C . LEU A 1 86 ? -10.035 2.913 0.543 1.00 97.19 86 LEU A C 1
ATOM 699 O O . LEU A 1 86 ? -10.640 1.874 0.790 1.00 97.19 86 LEU A O 1
ATOM 703 N N . ILE A 1 87 ? -10.339 4.067 1.143 1.00 96.06 87 ILE A N 1
ATOM 704 C CA . ILE A 1 87 ? -11.269 4.145 2.283 1.00 96.06 87 ILE A CA 1
ATOM 705 C C . ILE A 1 87 ? -12.595 4.846 1.977 1.00 96.06 87 ILE A C 1
ATOM 707 O O . ILE A 1 87 ? -13.519 4.743 2.787 1.00 96.06 87 ILE A O 1
ATOM 711 N N . ILE A 1 88 ? -12.713 5.550 0.846 1.00 94.94 88 ILE A N 1
ATOM 712 C CA . ILE A 1 88 ? -13.912 6.330 0.506 1.00 94.94 88 ILE A CA 1
ATOM 713 C C . ILE A 1 88 ? -15.186 5.481 0.601 1.00 94.94 88 ILE A C 1
ATOM 715 O O . ILE A 1 88 ? -15.223 4.350 0.125 1.00 94.94 88 ILE A O 1
ATOM 719 N N . ASN A 1 89 ? -16.232 6.033 1.222 1.00 93.56 89 ASN A N 1
ATOM 720 C CA . ASN A 1 89 ? -17.536 5.385 1.418 1.00 93.56 89 ASN A CA 1
ATOM 721 C C . ASN A 1 89 ? -17.491 4.041 2.175 1.00 93.56 89 ASN A C 1
ATOM 723 O O . ASN A 1 89 ? -18.359 3.192 1.982 1.00 93.56 89 ASN A O 1
ATOM 727 N N . THR A 1 90 ? -16.508 3.840 3.060 1.00 94.12 90 THR A N 1
ATOM 728 C CA . THR A 1 90 ? -16.415 2.638 3.903 1.00 94.12 90 THR A CA 1
ATOM 729 C C . THR A 1 90 ? -16.346 2.993 5.383 1.00 94.12 90 THR A C 1
ATOM 731 O O . THR A 1 90 ? -15.797 4.024 5.764 1.00 94.12 90 THR A O 1
ATOM 734 N N . LYS A 1 91 ? -16.788 2.065 6.240 1.00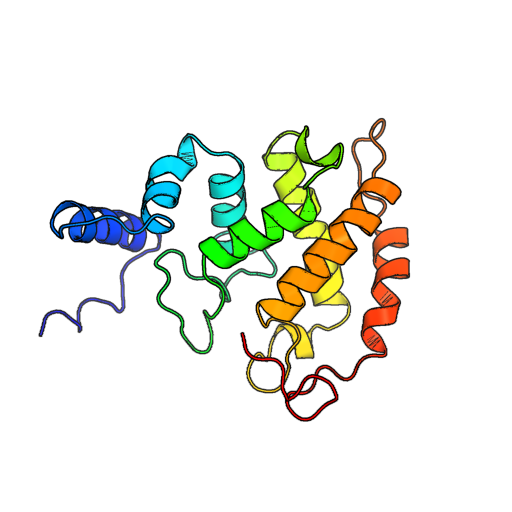 94.06 91 LYS A N 1
ATOM 735 C CA . LYS A 1 91 ? -16.606 2.155 7.701 1.00 94.06 91 LYS A CA 1
ATOM 736 C C . LYS A 1 91 ? -15.135 2.157 8.138 1.00 94.06 91 LYS A C 1
ATOM 738 O O . LYS A 1 91 ? -14.836 2.458 9.285 1.00 94.06 91 LYS A O 1
ATOM 743 N N . ILE A 1 92 ? -14.203 1.820 7.241 1.00 96.00 92 ILE A N 1
ATOM 744 C CA . ILE A 1 92 ? -12.763 1.896 7.520 1.00 96.00 92 ILE A CA 1
ATOM 745 C C . ILE A 1 92 ? -12.326 3.355 7.686 1.00 96.00 92 ILE A C 1
ATOM 747 O O . ILE A 1 92 ? -11.447 3.624 8.498 1.00 96.00 92 ILE A O 1
ATOM 751 N N . ALA A 1 93 ? -12.963 4.299 6.981 1.00 94.50 93 ALA A N 1
ATOM 752 C CA . ALA A 1 93 ? -12.649 5.724 7.088 1.00 94.50 93 ALA A CA 1
ATOM 753 C C . ALA A 1 93 ? -12.969 6.329 8.468 1.00 94.50 93 ALA A C 1
ATOM 755 O O . ALA A 1 93 ? -12.425 7.373 8.812 1.00 94.50 93 ALA A O 1
ATOM 756 N N . GLU A 1 94 ? -13.826 5.673 9.255 1.00 93.88 94 GLU A N 1
ATOM 757 C CA . GLU A 1 94 ? -14.206 6.090 10.611 1.00 93.88 94 GLU A CA 1
ATOM 758 C C . GLU A 1 94 ? -13.219 5.590 11.681 1.00 93.88 94 GLU A C 1
ATOM 760 O O . GLU A 1 94 ? -13.308 5.978 12.846 1.00 93.88 94 GLU A O 1
ATOM 765 N N . LEU A 1 95 ? -12.278 4.714 11.312 1.00 95.31 95 LEU A N 1
ATOM 766 C CA . LEU A 1 95 ? -11.297 4.171 12.245 1.00 95.31 95 LEU A CA 1
ATOM 767 C C . LEU A 1 95 ? -10.219 5.212 12.604 1.00 95.31 95 LEU A C 1
ATOM 769 O O . LEU A 1 95 ? -9.924 6.110 11.813 1.00 95.31 95 LEU A O 1
ATOM 773 N N . PRO A 1 96 ? -9.552 5.062 13.765 1.00 95.75 96 PRO A N 1
ATOM 774 C CA . PRO A 1 96 ? -8.383 5.868 14.102 1.00 95.75 96 PRO A CA 1
ATOM 775 C C . PRO A 1 96 ? -7.302 5.788 13.019 1.00 95.75 96 PRO A C 1
ATOM 777 O O . PRO A 1 96 ? -7.095 4.738 12.401 1.00 95.75 96 PRO A O 1
ATOM 780 N N . LYS A 1 97 ? -6.570 6.885 12.813 1.00 95.00 97 LYS A N 1
ATOM 781 C CA . LYS A 1 97 ? -5.568 7.007 11.741 1.00 95.00 97 LYS A CA 1
ATOM 782 C C . LYS A 1 97 ? -4.486 5.924 11.802 1.00 95.00 97 LYS A C 1
ATOM 784 O O . LYS A 1 97 ? -4.096 5.388 10.770 1.00 95.00 97 LYS A O 1
ATOM 789 N N . GLU A 1 98 ? -4.063 5.532 13.001 1.00 95.31 98 GLU A N 1
ATOM 790 C CA . GLU A 1 98 ? -3.088 4.465 13.246 1.00 95.31 98 GLU A CA 1
ATOM 791 C C . GLU A 1 98 ? -3.629 3.113 12.771 1.00 95.31 98 GLU A C 1
ATOM 793 O O . GLU A 1 98 ? -2.891 2.265 12.264 1.00 95.31 98 GLU A O 1
ATOM 798 N N . LYS A 1 99 ? -4.946 2.914 12.888 1.00 96.00 99 LYS A N 1
ATOM 799 C CA . LYS A 1 99 ? -5.596 1.691 12.435 1.00 96.00 99 LYS A CA 1
ATOM 800 C C . LYS A 1 99 ? -5.708 1.641 10.918 1.00 96.00 99 LYS A C 1
ATOM 802 O O . LYS A 1 99 ? -5.417 0.598 10.335 1.00 96.00 99 LYS A O 1
ATOM 807 N N . ILE A 1 100 ? -6.061 2.761 10.287 1.00 97.12 100 ILE A N 1
ATOM 808 C CA . ILE A 1 100 ? -6.069 2.893 8.823 1.00 97.12 100 ILE A CA 1
ATOM 809 C C . ILE A 1 100 ? -4.658 2.669 8.263 1.00 97.12 100 ILE A C 1
ATOM 811 O O . ILE A 1 100 ? -4.502 1.929 7.290 1.00 97.12 100 ILE A O 1
ATOM 815 N N . LEU A 1 101 ? -3.627 3.230 8.906 1.00 96.75 101 LEU A N 1
ATOM 816 C CA . LEU A 1 101 ? -2.227 2.989 8.554 1.00 96.75 101 LEU A CA 1
ATOM 817 C C . LEU A 1 101 ? -1.892 1.493 8.597 1.00 96.75 101 LEU A C 1
ATOM 819 O O . LEU A 1 101 ? -1.435 0.949 7.598 1.00 96.75 101 LEU A O 1
ATOM 823 N N . ASN A 1 102 ? -2.182 0.810 9.708 1.00 96.38 102 ASN A N 1
ATOM 824 C CA . ASN A 1 102 ? -1.887 -0.619 9.860 1.00 96.38 102 ASN A CA 1
ATOM 825 C C . ASN A 1 102 ? -2.624 -1.488 8.818 1.00 96.38 102 ASN A C 1
ATOM 827 O O . ASN A 1 102 ? -2.033 -2.371 8.197 1.00 96.38 102 ASN A O 1
ATOM 831 N N . ILE A 1 103 ? -3.905 -1.206 8.566 1.00 96.94 103 ILE A N 1
ATOM 832 C CA . ILE A 1 103 ? -4.686 -1.884 7.521 1.00 96.94 103 ILE A CA 1
ATOM 833 C C . ILE A 1 103 ? -4.044 -1.677 6.144 1.00 96.94 103 ILE A C 1
ATOM 835 O O . ILE A 1 103 ? -3.892 -2.636 5.387 1.00 96.94 103 ILE A O 1
ATOM 839 N N . THR A 1 104 ? -3.639 -0.444 5.836 1.00 97.06 104 THR A N 1
ATOM 840 C CA . THR A 1 104 ? -3.013 -0.099 4.553 1.00 97.06 104 THR A CA 1
ATOM 841 C C . THR A 1 104 ? -1.666 -0.800 4.387 1.00 97.06 104 THR A C 1
ATOM 843 O O . THR A 1 104 ? -1.423 -1.410 3.347 1.00 97.06 104 THR A O 1
ATOM 846 N N . LEU A 1 105 ? -0.821 -0.772 5.423 1.00 96.50 105 LEU A N 1
ATOM 847 C CA . LEU A 1 105 ? 0.457 -1.483 5.461 1.00 96.50 105 LEU A CA 1
ATOM 848 C C . LEU A 1 105 ? 0.255 -2.976 5.221 1.00 96.50 105 LEU A C 1
ATOM 850 O O . LEU A 1 105 ? 0.893 -3.545 4.343 1.00 96.50 105 LEU A O 1
ATOM 854 N N . THR A 1 106 ? -0.672 -3.594 5.956 1.00 95.69 106 THR A N 1
ATOM 855 C CA . THR A 1 106 ? -0.983 -5.022 5.825 1.00 95.69 106 THR A CA 1
ATOM 856 C C . THR A 1 106 ? -1.414 -5.353 4.398 1.00 95.69 106 THR A C 1
ATOM 858 O O . THR A 1 106 ? -0.859 -6.253 3.777 1.00 95.69 106 THR A O 1
ATOM 861 N N . TYR A 1 107 ? -2.362 -4.592 3.846 1.00 96.94 107 TYR A N 1
ATOM 862 C CA . TYR A 1 107 ? -2.905 -4.835 2.511 1.00 96.94 107 TYR A CA 1
ATOM 863 C C . TYR A 1 107 ? -1.848 -4.720 1.403 1.00 96.94 107 TYR A C 1
ATOM 865 O O . TYR A 1 107 ? -1.739 -5.610 0.561 1.00 96.94 107 TYR A O 1
ATOM 873 N N . PHE A 1 108 ? -1.038 -3.659 1.401 1.00 96.50 108 PHE A N 1
ATOM 874 C CA . PHE A 1 108 ? -0.006 -3.496 0.373 1.00 96.50 108 PHE A CA 1
ATOM 875 C C . PHE A 1 108 ? 1.204 -4.415 0.588 1.00 96.50 108 PHE A C 1
ATOM 877 O O . PHE A 1 108 ? 1.826 -4.818 -0.395 1.00 96.50 108 PHE A O 1
ATOM 884 N N . ASN A 1 109 ? 1.510 -4.816 1.828 1.00 95.75 109 ASN A N 1
ATOM 885 C CA . ASN A 1 109 ? 2.505 -5.859 2.075 1.00 95.75 109 ASN A CA 1
ATOM 886 C C . ASN A 1 109 ? 2.048 -7.211 1.518 1.00 95.75 109 ASN A C 1
ATOM 888 O O . ASN A 1 109 ? 2.855 -7.879 0.883 1.00 95.75 109 ASN A O 1
ATOM 892 N N . CYS A 1 110 ? 0.759 -7.563 1.609 1.00 95.19 110 CYS A N 1
ATOM 893 C CA . CYS A 1 110 ? 0.236 -8.753 0.928 1.00 95.19 110 CYS A CA 1
ATOM 894 C C . CYS A 1 110 ? 0.518 -8.721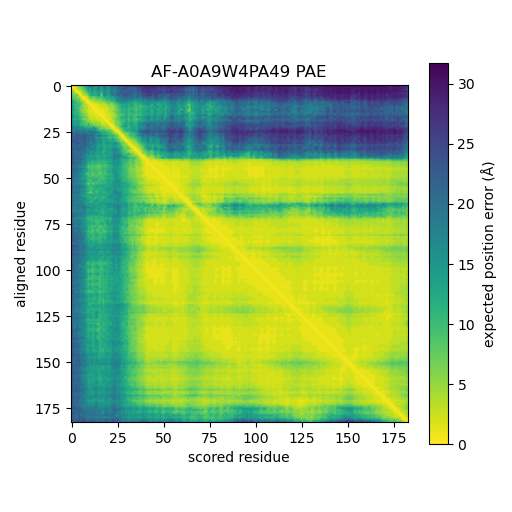 -0.586 1.00 95.19 110 CYS A C 1
ATOM 896 O O . CYS A 1 110 ? 0.929 -9.722 -1.163 1.00 95.19 110 CYS A O 1
ATOM 898 N N . ILE A 1 111 ? 0.349 -7.568 -1.244 1.00 95.75 111 ILE A N 1
ATOM 899 C CA . ILE A 1 111 ? 0.640 -7.427 -2.683 1.00 95.75 111 ILE A CA 1
ATOM 900 C C . ILE A 1 111 ? 2.137 -7.608 -2.955 1.00 95.75 111 ILE A C 1
ATOM 902 O O . ILE A 1 111 ? 2.511 -8.371 -3.846 1.00 95.75 111 ILE A O 1
ATOM 906 N N . LYS A 1 112 ? 2.989 -6.941 -2.168 1.00 95.62 112 LYS A N 1
ATOM 907 C CA . LYS A 1 112 ? 4.451 -7.062 -2.255 1.00 95.62 112 LYS A CA 1
ATOM 908 C C . LYS A 1 112 ? 4.920 -8.507 -2.053 1.00 95.62 112 LYS A C 1
ATOM 910 O O . LYS A 1 112 ? 5.804 -8.955 -2.769 1.00 95.62 112 LYS A O 1
ATOM 915 N N . GLU A 1 113 ? 4.334 -9.240 -1.111 1.00 95.00 113 GLU A N 1
ATOM 916 C CA . GLU A 1 113 ? 4.660 -10.647 -0.841 1.00 95.00 113 GLU A CA 1
ATOM 917 C C . GLU A 1 113 ? 4.184 -11.588 -1.954 1.00 95.00 113 GLU A C 1
ATOM 919 O O . GLU A 1 113 ? 4.837 -12.591 -2.243 1.00 95.00 113 GLU A O 1
ATOM 924 N N . LEU A 1 114 ? 3.059 -11.277 -2.606 1.00 95.38 114 LEU A N 1
ATOM 925 C CA . LEU A 1 114 ? 2.549 -12.068 -3.725 1.00 95.38 114 LEU A CA 1
ATOM 926 C C . LEU A 1 114 ? 3.390 -11.900 -4.999 1.00 95.38 114 LEU A C 1
ATOM 928 O O . LEU A 1 114 ? 3.489 -12.864 -5.758 1.00 95.38 114 LEU A O 1
ATOM 932 N N . LEU A 1 115 ? 3.956 -10.711 -5.229 1.00 96.00 115 LEU A N 1
ATOM 933 C CA . LEU A 1 115 ? 4.692 -10.329 -6.443 1.00 96.00 115 LEU A CA 1
ATOM 934 C C . LEU A 1 115 ? 5.970 -9.523 -6.103 1.00 96.00 115 LEU A C 1
ATOM 936 O O . LEU A 1 115 ? 6.061 -8.329 -6.410 1.00 96.00 115 LEU A O 1
ATOM 940 N N . PRO A 1 116 ? 6.962 -10.124 -5.417 1.00 95.69 116 PRO A N 1
ATOM 941 C CA . PRO A 1 116 ? 8.102 -9.385 -4.866 1.00 95.69 116 PRO A CA 1
ATOM 942 C C . PRO A 1 116 ? 9.054 -8.836 -5.935 1.00 95.69 116 PRO A C 1
ATOM 944 O O . PRO A 1 116 ? 9.650 -7.769 -5.741 1.00 95.69 116 PRO A O 1
ATOM 947 N N . VAL A 1 117 ? 9.192 -9.539 -7.063 1.00 94.88 117 VAL A N 1
ATOM 948 C CA . VAL A 1 117 ? 10.061 -9.131 -8.176 1.00 94.88 117 VAL A CA 1
ATOM 949 C C . VAL A 1 117 ? 9.448 -7.925 -8.882 1.00 94.88 117 VAL A C 1
ATOM 951 O O . VAL A 1 117 ? 10.089 -6.882 -9.020 1.00 94.88 117 VAL A O 1
ATOM 954 N N . GLU A 1 118 ? 8.172 -8.034 -9.234 1.00 95.06 118 GLU A N 1
ATOM 955 C CA . GLU A 1 118 ? 7.398 -7.018 -9.938 1.00 95.06 118 GLU A CA 1
ATOM 956 C C . GLU A 1 118 ? 7.170 -5.775 -9.074 1.00 95.06 118 GLU A C 1
ATOM 958 O O . GLU A 1 118 ? 7.132 -4.652 -9.580 1.00 95.06 118 GLU A O 1
ATOM 963 N N . TRP A 1 119 ? 7.060 -5.948 -7.753 1.00 95.00 119 TRP A N 1
ATOM 964 C CA . TRP A 1 119 ? 7.001 -4.830 -6.814 1.00 95.00 119 TRP A CA 1
ATOM 965 C C . TRP A 1 119 ? 8.307 -4.039 -6.792 1.00 95.00 119 TRP A C 1
ATOM 967 O O . TRP A 1 119 ? 8.306 -2.804 -6.716 1.00 95.00 119 TRP A O 1
ATOM 977 N N . SER A 1 120 ? 9.438 -4.740 -6.845 1.00 92.44 120 SER A N 1
ATOM 978 C CA . SER A 1 120 ? 10.760 -4.141 -6.684 1.00 92.44 120 SER A CA 1
ATOM 979 C C . SER A 1 120 ? 11.226 -3.419 -7.949 1.00 92.44 120 SER A C 1
ATOM 981 O O . SER A 1 120 ? 11.707 -2.289 -7.836 1.00 92.44 120 SER A O 1
ATOM 983 N N . ASP A 1 121 ? 11.018 -4.003 -9.132 1.00 91.44 121 ASP A N 1
ATOM 984 C CA . ASP A 1 121 ? 11.530 -3.481 -10.403 1.00 91.44 121 ASP A CA 1
ATOM 985 C C . ASP A 1 121 ? 10.495 -2.643 -11.178 1.00 91.44 121 ASP A C 1
ATOM 987 O O . ASP A 1 121 ? 9.751 -3.122 -12.032 1.00 91.44 121 ASP A O 1
ATOM 991 N N . TYR A 1 122 ? 10.509 -1.335 -10.912 1.00 88.94 122 TYR A N 1
ATOM 992 C CA . TYR A 1 122 ? 9.672 -0.347 -11.604 1.00 88.94 122 TYR A CA 1
ATOM 993 C C . TYR A 1 122 ? 9.991 -0.195 -13.105 1.00 88.94 122 TYR A C 1
ATOM 995 O O . TYR A 1 122 ? 9.159 0.289 -13.870 1.00 88.94 122 TYR A O 1
ATOM 1003 N N . LYS A 1 123 ? 11.202 -0.554 -13.555 1.00 87.69 123 LYS A N 1
ATOM 1004 C CA . LYS A 1 123 ? 11.585 -0.376 -14.965 1.00 87.69 123 LYS A CA 1
ATOM 1005 C C . LYS A 1 123 ? 10.963 -1.464 -15.824 1.00 87.69 123 LYS A C 1
ATOM 1007 O O . LYS A 1 123 ? 10.455 -1.163 -16.902 1.00 87.69 123 LYS A O 1
ATOM 1012 N N . GLN A 1 124 ? 11.028 -2.701 -15.342 1.00 91.62 124 GLN A N 1
ATOM 1013 C CA . GLN A 1 124 ? 10.558 -3.865 -16.082 1.00 91.62 124 GLN A CA 1
ATOM 1014 C C . GLN A 1 124 ? 9.080 -4.159 -15.848 1.00 91.62 124 GLN A C 1
ATOM 1016 O O . GLN A 1 124 ? 8.460 -4.765 -16.718 1.00 91.62 124 GLN A O 1
ATOM 1021 N N . TYR A 1 125 ? 8.495 -3.690 -14.739 1.00 93.38 125 TYR A N 1
ATOM 1022 C CA . TYR A 1 125 ? 7.117 -4.007 -14.373 1.00 93.38 125 TYR A CA 1
ATOM 1023 C C . TYR A 1 125 ? 6.266 -2.780 -14.059 1.00 93.38 125 TYR A C 1
ATOM 1025 O O . TYR A 1 125 ? 6.710 -1.775 -13.506 1.00 93.38 125 TYR A O 1
ATOM 1033 N N . ARG A 1 126 ? 4.975 -2.894 -14.376 1.00 91.81 126 ARG A N 1
ATOM 1034 C CA . ARG A 1 126 ? 3.970 -1.848 -14.180 1.00 91.81 126 ARG A CA 1
ATOM 1035 C C . ARG A 1 126 ? 3.332 -1.855 -12.794 1.00 91.81 126 ARG A C 1
ATOM 1037 O O . ARG A 1 126 ? 2.587 -0.930 -12.483 1.00 91.81 126 ARG A O 1
ATOM 1044 N N . LEU A 1 127 ? 3.626 -2.849 -11.954 1.00 93.69 127 LEU A N 1
ATOM 1045 C CA . LEU A 1 127 ? 2.917 -3.105 -10.694 1.00 93.69 127 LEU A CA 1
ATOM 1046 C C . LEU A 1 127 ? 2.850 -1.877 -9.770 1.00 93.69 127 LEU A C 1
ATOM 1048 O O . LEU A 1 127 ? 1.801 -1.580 -9.206 1.00 93.69 127 LEU A O 1
ATOM 1052 N N . THR A 1 128 ? 3.951 -1.128 -9.652 1.00 93.81 128 THR A N 1
ATOM 1053 C CA . THR A 1 128 ? 4.041 0.055 -8.774 1.00 93.81 128 THR A CA 1
ATOM 1054 C C . THR A 1 128 ? 3.827 1.386 -9.499 1.00 93.81 128 THR A C 1
ATOM 1056 O O . THR A 1 128 ? 4.066 2.447 -8.920 1.00 93.81 128 THR A O 1
ATOM 1059 N N . HIS A 1 129 ? 3.364 1.372 -10.754 1.00 92.06 129 HIS A N 1
ATOM 1060 C CA . HIS A 1 129 ? 2.902 2.594 -11.412 1.00 92.06 129 HIS A CA 1
ATOM 1061 C C . HIS A 1 129 ? 1.652 3.137 -10.719 1.00 92.06 129 HIS A C 1
ATOM 1063 O O . HIS A 1 129 ? 0.814 2.378 -10.234 1.00 92.06 129 HIS A O 1
ATOM 1069 N N . ILE A 1 130 ? 1.483 4.462 -10.726 1.00 91.06 130 ILE A N 1
ATOM 1070 C CA . ILE A 1 130 ? 0.390 5.117 -9.995 1.00 91.06 130 ILE A CA 1
ATOM 1071 C C . ILE A 1 130 ? -1.000 4.631 -10.423 1.00 91.06 130 ILE A C 1
ATOM 1073 O O . ILE A 1 130 ? -1.875 4.459 -9.583 1.00 91.06 130 ILE A O 1
ATOM 1077 N N . VAL A 1 131 ? -1.197 4.339 -11.710 1.00 91.50 131 VAL A N 1
ATOM 1078 C CA . VAL A 1 131 ? -2.469 3.795 -12.211 1.00 91.50 131 VAL A CA 1
ATOM 1079 C C . VAL A 1 131 ? -2.773 2.439 -11.567 1.00 91.50 131 VAL A C 1
ATOM 1081 O O . VAL A 1 131 ? -3.898 2.208 -11.130 1.00 91.50 131 VAL A O 1
ATOM 1084 N N . CYS A 1 132 ? -1.766 1.574 -11.436 1.00 93.88 132 CYS A N 1
ATOM 1085 C CA . CYS A 1 132 ? -1.904 0.259 -10.816 1.00 93.88 132 CYS A CA 1
ATOM 1086 C C . CYS A 1 132 ? -2.093 0.373 -9.298 1.00 93.88 132 CYS A C 1
ATOM 1088 O O . CYS A 1 132 ? -2.956 -0.296 -8.744 1.00 93.88 132 CYS A O 1
ATOM 1090 N N . LEU A 1 133 ? -1.371 1.277 -8.627 1.00 95.62 133 LEU A N 1
ATOM 1091 C CA . LEU A 1 133 ? -1.571 1.550 -7.198 1.00 95.62 133 LEU A CA 1
ATOM 1092 C C . LEU A 1 133 ? -2.983 2.077 -6.903 1.00 95.62 133 LEU A C 1
ATOM 1094 O O . LEU A 1 133 ? -3.611 1.636 -5.943 1.00 95.62 133 LEU A O 1
ATOM 1098 N N . ASN A 1 134 ? -3.520 2.952 -7.758 1.00 95.44 134 ASN A N 1
ATOM 1099 C CA . ASN A 1 134 ? -4.910 3.396 -7.667 1.00 95.44 134 ASN A CA 1
ATOM 1100 C C . ASN A 1 134 ? -5.887 2.237 -7.905 1.00 95.44 134 ASN A C 1
ATOM 1102 O O . ASN A 1 134 ? -6.865 2.110 -7.173 1.00 95.44 134 ASN A O 1
ATOM 1106 N N . ALA A 1 135 ? -5.621 1.367 -8.884 1.00 94.88 135 ALA A N 1
ATOM 1107 C CA . ALA A 1 135 ? -6.441 0.180 -9.124 1.00 94.88 135 ALA A CA 1
ATOM 1108 C C . ALA A 1 135 ? -6.434 -0.772 -7.915 1.00 94.88 135 ALA A C 1
ATOM 1110 O O . ALA A 1 135 ? -7.489 -1.253 -7.502 1.00 94.88 135 ALA A O 1
ATOM 1111 N N . PHE A 1 136 ? -5.273 -0.981 -7.285 1.00 96.50 136 PHE A N 1
ATOM 1112 C CA . PHE A 1 136 ? -5.170 -1.748 -6.046 1.00 96.50 136 PHE A CA 1
ATOM 1113 C C . PHE A 1 136 ? -5.911 -1.091 -4.892 1.00 96.50 136 PHE A C 1
ATOM 1115 O O . PHE A 1 136 ? -6.515 -1.808 -4.098 1.00 96.50 136 PHE A O 1
ATOM 1122 N N . ALA A 1 137 ? -5.910 0.237 -4.798 1.00 97.44 137 ALA A N 1
ATOM 1123 C CA . ALA A 1 137 ? -6.699 0.934 -3.794 1.00 97.44 137 ALA A CA 1
ATOM 1124 C C . ALA A 1 137 ? -8.206 0.758 -4.016 1.00 97.44 137 ALA A C 1
ATOM 1126 O O . ALA A 1 137 ? -8.926 0.452 -3.071 1.00 97.44 137 ALA A O 1
ATOM 1127 N N . ILE A 1 138 ? -8.676 0.851 -5.261 1.00 96.81 138 ILE A N 1
ATOM 1128 C CA . ILE A 1 138 ? -10.082 0.602 -5.614 1.00 96.81 138 ILE A CA 1
ATOM 1129 C C . ILE A 1 138 ? -10.478 -0.847 -5.291 1.00 96.81 138 ILE A C 1
ATOM 1131 O O . ILE A 1 138 ? -11.524 -1.085 -4.694 1.00 96.81 138 ILE A O 1
ATOM 1135 N N . ALA A 1 139 ? -9.630 -1.828 -5.615 1.00 96.31 139 ALA A N 1
ATOM 1136 C CA . ALA A 1 139 ? -9.864 -3.219 -5.225 1.00 96.31 139 ALA A CA 1
ATOM 1137 C C . ALA A 1 139 ? -9.863 -3.387 -3.693 1.00 96.31 139 ALA A C 1
ATOM 1139 O O . ALA A 1 139 ? -10.720 -4.071 -3.129 1.00 96.31 139 ALA A O 1
ATOM 1140 N N . GLY A 1 140 ? -8.939 -2.711 -3.009 1.00 97.00 140 GLY A N 1
ATOM 1141 C CA . GLY A 1 140 ? -8.810 -2.720 -1.556 1.00 97.00 140 GLY A CA 1
ATOM 1142 C C . GLY A 1 140 ? -10.034 -2.137 -0.856 1.00 97.00 140 GLY A C 1
ATOM 1143 O O . GLY A 1 140 ? -10.464 -2.689 0.151 1.00 97.00 140 GLY A O 1
ATOM 1144 N N . ASN A 1 141 ? -10.666 -1.114 -1.432 1.00 97.44 141 ASN A N 1
ATOM 1145 C CA . ASN A 1 141 ? -11.916 -0.532 -0.939 1.00 97.44 141 ASN A CA 1
ATOM 1146 C C . ASN A 1 141 ? -13.065 -1.550 -0.860 1.00 97.44 141 ASN A C 1
ATOM 1148 O O . ASN A 1 141 ? -13.934 -1.435 -0.004 1.00 97.44 141 ASN A O 1
ATOM 1152 N N . ILE A 1 142 ? -13.041 -2.592 -1.694 1.00 96.25 142 ILE A N 1
ATOM 1153 C CA . ILE A 1 142 ? -14.022 -3.685 -1.666 1.00 96.25 142 ILE A CA 1
ATOM 1154 C C . ILE A 1 142 ? -13.542 -4.821 -0.752 1.00 96.25 142 ILE A C 1
ATOM 1156 O O . ILE A 1 142 ? -14.302 -5.361 0.059 1.00 96.25 142 ILE A O 1
ATOM 1160 N N . ILE A 1 143 ? -12.269 -5.204 -0.883 1.00 96.44 143 ILE A N 1
ATOM 1161 C CA . ILE A 1 143 ? -11.697 -6.371 -0.203 1.00 96.44 143 ILE A CA 1
ATOM 1162 C C . ILE A 1 143 ? -11.545 -6.121 1.296 1.00 96.44 143 ILE A C 1
ATOM 1164 O O . ILE A 1 143 ? -11.901 -6.991 2.086 1.00 96.44 143 ILE A O 1
ATOM 1168 N N . ILE A 1 144 ? -11.038 -4.961 1.707 1.00 97.12 144 ILE A N 1
ATOM 1169 C CA . ILE A 1 144 ? -10.730 -4.675 3.111 1.00 97.12 144 ILE A CA 1
ATOM 1170 C C . ILE A 1 144 ? -12.005 -4.671 3.963 1.00 97.12 144 ILE A C 1
ATOM 1172 O O . ILE A 1 144 ? -12.051 -5.462 4.906 1.00 97.12 144 ILE A O 1
ATOM 1176 N N . PRO A 1 145 ? -13.062 -3.886 3.661 1.00 95.75 145 PRO A N 1
ATOM 1177 C CA . PRO A 1 145 ? -14.240 -3.835 4.528 1.00 95.75 145 PRO A CA 1
ATOM 1178 C C . PRO A 1 145 ? -14.964 -5.178 4.624 1.00 95.75 145 PRO A C 1
ATOM 1180 O O . PRO A 1 145 ? -15.442 -5.537 5.695 1.00 95.75 145 PRO A O 1
ATOM 1183 N N . SER A 1 146 ? -14.985 -5.952 3.533 1.00 95.44 146 SER A N 1
ATOM 1184 C CA . SER A 1 146 ? -15.601 -7.287 3.495 1.00 95.44 146 SER A CA 1
ATOM 1185 C C . SER A 1 146 ? -14.872 -8.320 4.362 1.00 95.44 146 SER A C 1
ATOM 1187 O O . SER A 1 146 ? -15.433 -9.366 4.673 1.00 95.44 146 SER A O 1
ATOM 1189 N N . ASN A 1 147 ? -13.616 -8.048 4.727 1.00 96.25 147 ASN A N 1
ATOM 1190 C CA . ASN A 1 147 ? -12.745 -8.956 5.475 1.00 96.25 147 ASN A CA 1
ATOM 1191 C C . ASN A 1 147 ? -12.279 -8.374 6.813 1.00 96.25 147 ASN A C 1
ATOM 1193 O O . ASN A 1 147 ? -11.430 -8.966 7.485 1.00 96.25 147 ASN A O 1
ATOM 1197 N N . TYR A 1 148 ? -12.818 -7.220 7.201 1.00 96.56 148 TYR A N 1
ATOM 1198 C CA . TYR A 1 148 ? -12.497 -6.558 8.450 1.00 96.56 148 TYR A CA 1
ATOM 1199 C C . TYR A 1 148 ? -13.527 -6.904 9.522 1.00 96.56 148 TYR A C 1
ATOM 1201 O O . TYR A 1 148 ? -14.724 -6.670 9.355 1.00 96.56 148 TYR A O 1
ATOM 1209 N N . ASN A 1 149 ? -13.064 -7.441 10.648 1.00 94.88 149 ASN A N 1
ATOM 1210 C CA . ASN A 1 149 ? -13.918 -7.711 11.793 1.00 94.88 149 ASN A CA 1
ATOM 1211 C C . ASN A 1 149 ? -13.837 -6.537 12.778 1.00 94.88 149 ASN A C 1
ATOM 1213 O O . ASN A 1 149 ? -12.805 -6.317 13.409 1.00 94.88 149 ASN A O 1
ATOM 1217 N N . PHE A 1 150 ? -14.940 -5.798 12.919 1.00 92.56 150 PHE A N 1
ATOM 1218 C CA . PHE A 1 150 ? -15.033 -4.642 13.818 1.00 92.56 150 PHE A CA 1
ATOM 1219 C C . PHE A 1 150 ? -15.066 -5.019 15.306 1.00 92.56 150 PHE A C 1
ATOM 1221 O O . PHE A 1 150 ? -14.696 -4.198 16.134 1.00 92.56 150 PHE A O 1
ATOM 1228 N N . VAL A 1 151 ? -15.456 -6.251 15.653 1.00 91.62 151 VAL A N 1
ATOM 1229 C CA . VAL A 1 151 ? -15.466 -6.739 17.043 1.00 91.62 151 VAL A CA 1
ATOM 1230 C C . VAL A 1 151 ? -14.053 -7.092 17.492 1.00 91.62 151 VAL A C 1
ATOM 1232 O O . VAL A 1 151 ? -13.599 -6.627 18.531 1.00 91.62 151 VAL A O 1
ATOM 1235 N N . SER A 1 152 ? -13.328 -7.885 16.695 1.00 92.44 152 SER A N 1
ATOM 1236 C CA . SER A 1 152 ? -11.929 -8.218 16.998 1.00 92.44 152 SER A CA 1
ATOM 1237 C C . SER A 1 152 ? -10.949 -7.119 16.586 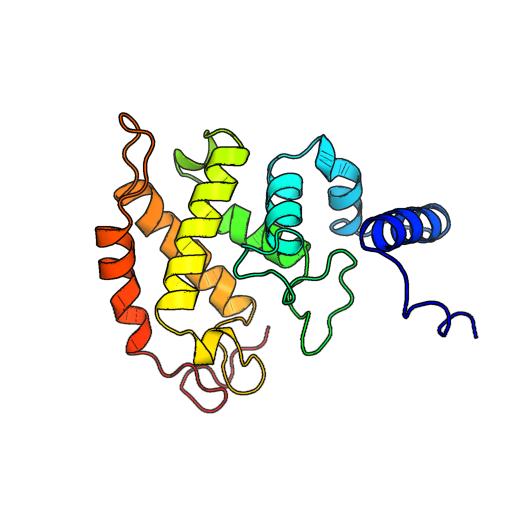1.00 92.44 152 SER A C 1
ATOM 1239 O O . SER A 1 152 ? -9.767 -7.200 16.912 1.00 92.44 152 SER A O 1
ATOM 1241 N N . ASN A 1 153 ? -11.425 -6.095 15.873 1.00 91.50 153 ASN A N 1
ATOM 1242 C CA . ASN A 1 153 ? -10.637 -4.995 15.330 1.00 91.50 153 ASN A CA 1
ATOM 1243 C C . ASN A 1 153 ? -9.449 -5.501 14.485 1.00 91.50 153 ASN A C 1
ATOM 1245 O O . ASN A 1 153 ? -8.328 -5.001 14.600 1.00 91.50 153 ASN A O 1
ATOM 1249 N N . GLN A 1 154 ? -9.662 -6.536 13.670 1.00 92.56 154 GLN A N 1
ATOM 1250 C CA . GLN A 1 154 ? -8.613 -7.206 12.893 1.00 92.56 154 GLN A CA 1
ATOM 1251 C C . GLN A 1 154 ? -9.051 -7.477 11.452 1.00 92.56 154 GLN A C 1
ATOM 1253 O O . GLN A 1 154 ? -10.208 -7.794 11.177 1.00 92.56 154 GLN A O 1
ATOM 1258 N N . LEU A 1 155 ? -8.088 -7.382 10.533 1.00 94.75 155 LEU A N 1
ATOM 1259 C CA . LEU A 1 155 ? -8.254 -7.750 9.130 1.00 94.75 155 LEU A CA 1
ATOM 1260 C C . LEU A 1 155 ? -7.958 -9.245 8.951 1.00 94.75 155 LEU A C 1
ATOM 1262 O O . LEU A 1 155 ? -6.920 -9.729 9.401 1.00 94.75 155 LEU A O 1
ATOM 1266 N N . ASN A 1 156 ? -8.835 -9.979 8.265 1.00 95.31 156 ASN A N 1
ATOM 1267 C CA . ASN A 1 156 ? -8.598 -11.385 7.944 1.00 95.31 156 ASN A CA 1
ATOM 1268 C C . ASN A 1 156 ? -7.585 -11.527 6.794 1.00 95.31 156 ASN A C 1
ATOM 1270 O O . ASN A 1 156 ? -7.952 -11.623 5.623 1.00 95.31 156 ASN A O 1
ATOM 1274 N N . ILE A 1 157 ? -6.299 -11.570 7.145 1.00 93.50 157 ILE A N 1
ATOM 1275 C CA . ILE A 1 157 ? -5.176 -11.628 6.195 1.00 93.50 157 ILE A CA 1
ATOM 1276 C C . ILE A 1 157 ? -5.275 -12.842 5.259 1.00 93.50 157 ILE A C 1
ATOM 1278 O O . ILE A 1 157 ? -4.984 -12.728 4.070 1.00 93.50 157 ILE A O 1
ATOM 1282 N N . LYS A 1 158 ? -5.723 -14.002 5.761 1.00 94.19 158 LYS A N 1
ATOM 1283 C CA . LYS A 1 158 ? -5.840 -15.226 4.947 1.00 94.19 158 LYS A CA 1
ATOM 1284 C C . LYS A 1 158 ? -6.816 -15.033 3.786 1.00 94.19 158 LYS A C 1
ATOM 1286 O O . LYS A 1 158 ? -6.506 -15.404 2.656 1.00 94.19 158 LYS A O 1
ATOM 1291 N N . GLU A 1 159 ? -7.970 -14.432 4.056 1.00 94.56 159 GLU A N 1
ATOM 1292 C CA . GLU A 1 159 ? -8.989 -14.194 3.032 1.00 94.56 159 GLU A CA 1
ATOM 1293 C C . GLU A 1 159 ? -8.602 -13.042 2.092 1.00 94.56 159 GLU A C 1
ATOM 1295 O O . GLU A 1 159 ? -8.830 -13.136 0.886 1.00 94.56 159 GLU A O 1
ATOM 1300 N N . VAL A 1 160 ? -7.929 -12.001 2.601 1.00 94.94 160 VAL A N 1
ATOM 1301 C CA . VAL A 1 160 ? -7.337 -10.941 1.763 1.00 94.94 160 VAL A CA 1
ATOM 1302 C C . VAL A 1 160 ? -6.335 -11.535 0.771 1.00 94.94 160 VAL A C 1
ATOM 1304 O O . VAL A 1 160 ? -6.472 -11.318 -0.431 1.00 94.94 160 VAL A O 1
ATOM 1307 N N . ASN A 1 161 ? -5.388 -12.353 1.240 1.00 93.44 161 ASN A N 1
ATOM 1308 C CA . ASN A 1 161 ? -4.407 -13.028 0.385 1.00 93.44 161 ASN A CA 1
ATOM 1309 C C . ASN A 1 161 ? -5.070 -13.927 -0.660 1.00 93.44 161 ASN A C 1
ATOM 1311 O O . ASN A 1 161 ? -4.683 -13.916 -1.829 1.00 93.44 161 ASN A O 1
ATOM 1315 N N . LYS A 1 162 ? -6.104 -14.676 -0.265 1.00 94.06 162 LYS A N 1
ATOM 1316 C CA . LYS A 1 162 ? -6.872 -15.512 -1.190 1.00 94.06 162 LYS A CA 1
ATOM 1317 C C . LYS A 1 162 ? -7.511 -14.675 -2.299 1.00 94.06 162 LYS A C 1
ATOM 1319 O O . LYS A 1 162 ? -7.365 -15.019 -3.469 1.00 94.06 162 LYS A O 1
ATOM 1324 N N . ARG A 1 163 ? -8.169 -13.564 -1.958 1.00 93.25 163 ARG A N 1
ATOM 1325 C CA . ARG A 1 163 ? -8.810 -12.668 -2.938 1.00 93.25 163 ARG A CA 1
ATOM 1326 C C . ARG A 1 163 ? -7.804 -11.958 -3.837 1.00 93.25 163 ARG A C 1
ATOM 1328 O O . ARG A 1 163 ? -8.085 -11.775 -5.016 1.00 93.25 163 ARG A O 1
ATOM 1335 N N . MET A 1 164 ? -6.633 -11.621 -3.303 1.00 92.00 164 MET A N 1
ATOM 1336 C CA . MET A 1 164 ? -5.556 -10.992 -4.066 1.00 92.00 164 MET A CA 1
ATOM 1337 C C . MET A 1 164 ? -4.766 -11.977 -4.928 1.00 92.00 164 MET A C 1
ATOM 1339 O O . MET A 1 164 ? -4.071 -11.543 -5.833 1.00 92.00 164 MET A O 1
ATOM 1343 N N . SER A 1 165 ? -4.875 -13.291 -4.720 1.00 91.06 165 SER A N 1
ATOM 1344 C CA . SER A 1 165 ? -4.086 -14.281 -5.472 1.00 91.06 165 SER A CA 1
ATOM 1345 C C . SER A 1 165 ? -4.279 -14.222 -6.996 1.00 91.06 165 SER A C 1
ATOM 1347 O O . SER A 1 165 ? -3.351 -14.545 -7.738 1.00 91.06 165 SER A O 1
ATOM 1349 N N . SER A 1 166 ? -5.436 -13.748 -7.470 1.00 88.44 166 SER A N 1
ATOM 1350 C CA . SER A 1 166 ? -5.750 -13.596 -8.897 1.00 88.44 166 SER A CA 1
ATOM 1351 C C . SER A 1 166 ? -4.844 -12.597 -9.621 1.00 88.44 166 SER A C 1
ATOM 1353 O O . SER A 1 166 ? -4.667 -12.710 -10.833 1.00 88.44 166 SER A O 1
ATOM 1355 N N . ILE A 1 167 ? -4.202 -11.666 -8.901 1.00 92.19 167 ILE A N 1
ATOM 1356 C CA . ILE A 1 167 ? -3.283 -10.690 -9.503 1.00 92.19 167 ILE A CA 1
ATOM 1357 C C . ILE A 1 167 ? -2.061 -11.363 -10.140 1.00 92.19 167 ILE A C 1
ATOM 1359 O O . ILE A 1 167 ? -1.457 -10.790 -11.041 1.00 92.19 167 ILE A O 1
ATOM 1363 N N . LYS A 1 168 ? -1.713 -12.583 -9.706 1.00 91.31 168 LYS A N 1
ATOM 1364 C CA . LYS A 1 168 ? -0.588 -13.365 -10.242 1.00 91.31 168 LYS A CA 1
ATOM 1365 C C . LYS A 1 168 ? -0.796 -13.828 -11.683 1.00 91.31 168 LYS A C 1
ATOM 1367 O O . LYS A 1 168 ? 0.159 -14.227 -12.332 1.00 91.31 168 LYS A O 1
ATOM 1372 N N . ILE A 1 169 ? -2.039 -13.813 -12.163 1.00 89.56 169 ILE A N 1
ATOM 1373 C CA . ILE A 1 169 ? -2.392 -14.256 -13.517 1.00 89.56 169 ILE A CA 1
ATOM 1374 C C . ILE A 1 169 ? -2.082 -13.157 -14.547 1.00 89.56 169 ILE A C 1
ATOM 1376 O O . ILE A 1 169 ? -1.902 -13.446 -15.728 1.00 89.56 169 ILE A O 1
ATOM 1380 N N . PHE A 1 170 ? -2.021 -11.894 -14.118 1.00 88.69 170 PHE A N 1
ATOM 1381 C CA . PHE A 1 170 ? -1.762 -10.771 -15.010 1.00 88.69 170 PHE A CA 1
ATOM 1382 C C . PHE A 1 170 ? -0.286 -10.678 -15.385 1.00 88.69 170 PHE A C 1
ATOM 1384 O O . PHE A 1 170 ? 0.598 -10.792 -14.538 1.00 88.69 170 PHE A O 1
ATOM 1391 N N . ASP A 1 171 ? -0.034 -10.379 -16.656 1.00 90.50 171 ASP A N 1
ATOM 1392 C 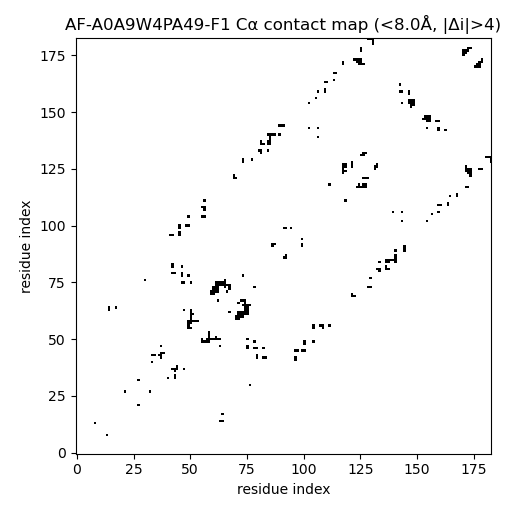CA . ASP A 1 171 ? 1.289 -9.980 -17.117 1.00 90.50 171 ASP A CA 1
ATOM 1393 C C . ASP A 1 171 ? 1.549 -8.513 -16.742 1.00 90.50 171 ASP A C 1
ATOM 1395 O O . ASP A 1 171 ? 1.025 -7.579 -17.359 1.00 90.50 171 ASP A O 1
ATOM 1399 N N . TRP A 1 172 ? 2.356 -8.327 -15.697 1.00 92.56 172 TRP A N 1
ATOM 1400 C CA . TRP A 1 172 ? 2.763 -7.019 -15.189 1.00 92.56 172 TRP A CA 1
ATOM 1401 C C . TRP A 1 172 ? 3.952 -6.422 -15.935 1.00 92.56 172 TRP A C 1
ATOM 1403 O O . TRP A 1 172 ? 4.359 -5.309 -15.594 1.00 92.56 172 TRP A O 1
ATOM 1413 N N . SER A 1 173 ? 4.539 -7.129 -16.902 1.00 92.12 173 SER A N 1
ATOM 1414 C CA . SER A 1 173 ? 5.708 -6.639 -17.623 1.00 92.12 173 SER A CA 1
ATOM 1415 C C . SER A 1 173 ? 5.402 -5.340 -18.373 1.00 92.12 173 SER A C 1
ATOM 1417 O O . SER A 1 173 ? 4.270 -5.031 -18.760 1.00 92.12 173 SER A O 1
ATOM 1419 N N . SER A 1 174 ? 6.440 -4.540 -18.585 1.00 87.50 174 SER A N 1
ATOM 1420 C CA . SER A 1 174 ? 6.351 -3.277 -19.314 1.00 87.50 174 SER A CA 1
ATOM 1421 C C . SER A 1 174 ? 5.990 -3.458 -20.796 1.00 87.50 174 SER A C 1
ATOM 1423 O O . SER A 1 174 ? 5.503 -2.504 -21.409 1.00 87.50 174 SER A O 1
ATOM 1425 N N . GLU A 1 175 ? 6.171 -4.670 -21.329 1.00 88.81 175 GLU A N 1
ATOM 1426 C CA . GLU A 1 175 ? 5.834 -5.094 -22.693 1.00 88.81 175 GLU A CA 1
ATOM 1427 C C . GLU A 1 175 ? 4.482 -5.820 -22.788 1.00 88.81 175 GLU A C 1
ATOM 1429 O O . GLU A 1 175 ? 3.958 -6.010 -23.889 1.00 88.81 175 GLU A O 1
ATOM 1434 N N . GLY A 1 176 ? 3.905 -6.179 -21.642 1.00 84.56 176 GLY A N 1
ATOM 1435 C CA . GLY A 1 176 ? 2.668 -6.931 -21.530 1.00 84.56 176 GLY A CA 1
ATOM 1436 C C . GLY A 1 176 ? 1.412 -6.134 -21.870 1.00 84.56 176 GLY A C 1
ATOM 1437 O O . GLY A 1 176 ? 1.433 -5.058 -22.482 1.00 84.56 176 GLY A O 1
ATOM 1438 N N . ALA A 1 177 ? 0.267 -6.648 -21.418 1.00 82.25 177 ALA A N 1
ATOM 1439 C CA . ALA A 1 177 ? -1.049 -6.063 -21.696 1.00 82.25 177 ALA A CA 1
ATOM 1440 C C . ALA A 1 177 ? -1.185 -4.597 -21.231 1.00 82.25 177 ALA A C 1
ATOM 1442 O O . ALA A 1 177 ? -1.976 -3.833 -21.783 1.00 82.25 177 ALA A O 1
ATOM 1443 N N . LEU A 1 178 ? -0.384 -4.184 -20.245 1.00 82.56 178 LEU A N 1
ATOM 1444 C CA . LEU A 1 178 ? -0.408 -2.848 -19.650 1.00 82.56 178 LEU A CA 1
ATOM 1445 C C . LEU A 1 178 ? 0.585 -1.861 -20.291 1.00 82.56 178 LEU A C 1
ATOM 1447 O O . LEU A 1 178 ? 0.731 -0.742 -19.798 1.00 82.56 178 LEU A O 1
ATOM 1451 N N . LYS A 1 179 ? 1.261 -2.222 -21.392 1.00 80.94 179 LYS A N 1
ATOM 1452 C CA . LYS A 1 179 ? 2.342 -1.414 -21.995 1.00 80.94 179 LYS A CA 1
ATOM 1453 C C . LYS A 1 179 ? 1.971 0.027 -22.356 1.00 80.94 179 LYS A C 1
ATOM 1455 O O . LYS A 1 179 ? 2.838 0.899 -22.351 1.00 80.94 179 LYS A O 1
ATOM 1460 N N . TYR A 1 180 ? 0.697 0.289 -22.655 1.00 78.75 180 TYR A N 1
ATOM 1461 C CA . TYR A 1 180 ? 0.205 1.619 -23.033 1.00 78.75 180 TYR A CA 1
ATOM 1462 C C . TYR A 1 180 ? -0.300 2.457 -21.852 1.00 78.75 180 TYR A C 1
ATOM 1464 O O . TYR A 1 180 ? -0.643 3.626 -22.046 1.00 78.75 180 TYR A O 1
ATOM 1472 N N . LEU A 1 181 ? -0.337 1.904 -20.634 1.00 73.44 181 LEU A N 1
ATOM 1473 C CA . LEU A 1 181 ? -0.692 2.676 -19.449 1.00 73.44 181 LEU A CA 1
ATOM 1474 C C . LEU A 1 181 ? 0.419 3.680 -19.127 1.00 73.44 181 LEU A C 1
ATOM 1476 O O . LEU A 1 181 ? 1.576 3.315 -18.914 1.00 73.44 181 LEU A O 1
ATOM 1480 N N . LYS A 1 182 ? 0.052 4.962 -19.077 1.00 65.31 182 LYS A N 1
ATOM 1481 C CA . LYS A 1 182 ? 0.938 6.062 -18.682 1.00 65.31 182 LYS A CA 1
ATOM 1482 C C . LYS A 1 182 ? 0.565 6.550 -17.281 1.00 65.31 182 LYS A C 1
ATOM 1484 O O . LYS A 1 182 ? -0.602 6.833 -17.025 1.00 65.31 182 LYS A O 1
ATOM 1489 N N . GLY A 1 183 ? 1.561 6.676 -16.401 1.00 58.59 183 GLY A N 1
ATOM 1490 C CA . GLY A 1 183 ? 1.449 7.224 -15.040 1.00 58.59 183 GLY A CA 1
ATOM 1491 C C . GLY A 1 183 ? 2.774 7.173 -14.290 1.00 58.59 183 GLY A C 1
ATOM 1492 O O . GLY A 1 183 ? 3.466 6.147 -14.464 1.00 58.59 183 GLY A O 1
#

Sequence (183 aa):
MPFQAFHCLDEDEEIKFFDIINTKAQGIGTSLSRFLKRESDNLSWIATQLIIDPNSPLYNKGTLIGKRTKEKHITLQNVYNFLLLLIINTKIAELPKEKILNITLTYFNCIKELLPVEWSDYKQYRLTHIVCLNAFAIAGNIIIPSNYNFVSNQLNIKEVNKRMSSIKIFDWSSEGALKYLKG

Radius of gyration: 17.4 Å; Cα contacts (8 Å, |Δi|>4): 194; chains: 1; bounding box: 43×49×40 Å

pLDDT: mean 82.34, std 17.51, range [37.66, 97.44]

Mean predicted aligned error: 8.84 Å

Foldseek 3Di:
DPPPVPPDQDPVRVVVVLVVVVVPDDDDDPLRVVCVCLVPDLLLVLLVCLAPPPLHLNDQCEDDNCPADQRPHQYSVLSSVLLCLQAPPAPLVVDHSVLSSVLNRLLVVLVCVLPVPQSRRVPFFQCPPSVNSSVSSNVNNVQFRVQADPVVRDGPSVSSSVVCNCVVVADGTCPGPCVPDDD

Solvent-accessible surface area (backbone atoms only — not comparable to full-atom values): 10431 Å² total; per-residue (Å²): 133,81,78,81,79,72,85,76,66,50,78,70,50,50,52,52,49,50,52,61,54,55,76,75,50,87,78,80,52,78,76,61,60,47,64,83,33,33,92,80,32,61,60,48,36,39,30,48,46,41,33,69,36,82,87,27,79,36,35,70,29,38,22,84,87,57,71,65,43,93,62,21,62,39,31,42,67,55,44,37,52,25,51,48,48,29,28,63,98,42,80,61,61,75,47,57,55,71,54,46,40,51,54,51,45,52,56,50,39,49,51,37,72,74,37,53,65,41,52,68,37,60,82,58,14,46,53,68,28,56,62,43,44,39,50,52,17,50,51,38,39,56,52,48,67,78,38,44,40,80,87,78,68,43,70,45,60,71,60,50,50,58,70,52,53,64,63,75,77,56,59,45,37,47,85,36,91,53,47,84,70,82,103

Secondary structure (DSSP, 8-state):
--TTS-SS--HHHHHHHHHHHHTTSS---HHHHHHTTTTT-HHHHHHHHHHH-TTSTTTTTEESS----SS--EEHHHHHHHHHHHHTTSGGGGS-HHHHHHHHHHHHHHHHHHSHHHHH-TTTBSTTSHHHHHHHHHHHHHHHHHTEETTTTEE-HHHHHHHHGGGGGS--BTTSTTTT---